Protein AF-A0A8I1TIE9-F1 (afdb_monomer_lite)

Secondary structure (DSSP, 8-state):
-PPP-HHHHHHHHHHHHHHHHHTS-GGG--HHHHHHTTHHHHHHHHT--S--SSHHHHHHHHHHHHHTT-SSSHHHHHHHHHHHHHHHHHHHHHHHHHHHHHHHHHHHHHTTSGGG--------S--TT----------TTS-PPPPHHHHHHHHHHHHHHHHHHGGGG-EEEEEPPHHHHSS-EEEEE----------

Sequence (199 aa):
MTATDPFLAAIAAYREAKKAFEAAPDEASTKAVETATYGPLQDALRSWAGGAHSRKGAIEALKLMTEEDVFEDTMGEAMQRVALEYLETLDAQDARIASRALMRELSEVLSSYDDGGCSVHILPMEGERYQRFVRFLPRPDEGDAETPIDRVERLSAELSDALSQWAGGSYQAMVQPSNLAGHSVFFVKAGAWAGRAIQ

Foldseek 3Di:
DPDDFVLVVLLVQLVVQVVVLVPDPPVCNDPVSCVVTNVVSLVCLLPPDDAGPDPVSLVSLVVVCVVVVPCPDSNNVSSVVNNVVVVVVVVVVVVVVVVVVVVVVVQVVCVVPDPNPDDDDDDDPDDPPDDDDPDDQDDPPPPDDQDPVSVVVVVVVVVQVVCCVPPNVQWDWDADDCVVPRRDIDIDGRDDDPDDDDD

Structure (mmCIF, N/CA/C/O backbone):
data_AF-A0A8I1TIE9-F1
#
_entry.id   AF-A0A8I1TIE9-F1
#
loop_
_atom_site.group_PDB
_atom_site.id
_atom_site.type_symbol
_atom_site.label_atom_id
_atom_site.label_alt_id
_atom_site.label_comp_id
_atom_site.label_asym_id
_atom_site.label_entity_id
_atom_site.label_seq_id
_atom_site.pdbx_PDB_ins_code
_atom_site.Cartn_x
_atom_site.Cartn_y
_atom_site.Cartn_z
_atom_site.occupancy
_atom_site.B_iso_or_equiv
_atom_site.auth_seq_id
_atom_site.auth_comp_id
_atom_site.auth_asym_id
_atom_site.auth_atom_id
_atom_site.pdbx_PDB_model_num
ATOM 1 N N . MET A 1 1 ? 18.740 9.086 6.078 1.00 30.89 1 MET A N 1
ATOM 2 C CA . MET A 1 1 ? 19.595 8.776 4.913 1.00 30.89 1 MET A CA 1
ATOM 3 C C . MET A 1 1 ? 18.811 7.812 4.044 1.00 30.89 1 MET A C 1
ATOM 5 O O . MET A 1 1 ? 18.616 6.678 4.454 1.00 30.89 1 MET A O 1
ATOM 9 N N . THR A 1 2 ? 18.224 8.294 2.950 1.00 40.28 2 THR A N 1
ATOM 10 C CA . THR A 1 2 ? 17.448 7.464 2.016 1.00 40.28 2 THR A CA 1
ATOM 11 C C . THR A 1 2 ? 18.390 6.463 1.362 1.00 40.28 2 THR A C 1
ATOM 13 O O . THR A 1 2 ? 19.371 6.882 0.751 1.00 40.28 2 THR A O 1
ATOM 16 N N . ALA A 1 3 ? 18.129 5.167 1.535 1.00 47.38 3 ALA A N 1
ATOM 17 C CA . ALA A 1 3 ? 18.859 4.120 0.835 1.00 47.38 3 ALA A CA 1
ATOM 18 C C . ALA A 1 3 ? 18.803 4.406 -0.673 1.00 47.38 3 ALA A C 1
ATOM 20 O O . ALA A 1 3 ? 17.721 4.611 -1.224 1.00 47.38 3 ALA A O 1
ATOM 21 N N . THR A 1 4 ? 19.969 4.509 -1.310 1.00 65.94 4 THR A N 1
ATOM 22 C CA . THR A 1 4 ? 20.087 4.697 -2.757 1.00 65.94 4 THR A CA 1
ATOM 23 C C . THR A 1 4 ? 19.397 3.530 -3.450 1.00 65.94 4 THR A C 1
ATOM 25 O O . THR A 1 4 ? 19.766 2.383 -3.214 1.00 65.94 4 THR A O 1
ATOM 28 N N . ASP A 1 5 ? 18.383 3.824 -4.264 1.00 74.88 5 ASP A N 1
ATOM 29 C CA . ASP A 1 5 ? 17.636 2.824 -5.023 1.00 74.88 5 ASP A CA 1
ATOM 30 C C . ASP A 1 5 ? 18.594 2.136 -6.019 1.00 74.88 5 ASP A C 1
ATOM 32 O O . ASP A 1 5 ? 19.075 2.793 -6.952 1.00 74.88 5 ASP A O 1
ATOM 36 N N . PRO A 1 6 ? 18.932 0.848 -5.812 1.00 83.56 6 PRO A N 1
ATOM 37 C CA . PRO A 1 6 ? 19.928 0.153 -6.625 1.00 83.56 6 PRO A CA 1
ATOM 38 C C . PRO A 1 6 ? 19.486 0.031 -8.086 1.00 83.56 6 PRO A C 1
ATOM 40 O O . PRO A 1 6 ? 20.328 0.005 -8.981 1.00 83.56 6 PRO A O 1
ATOM 43 N N . PHE A 1 7 ? 18.176 0.037 -8.336 1.00 85.75 7 PHE A N 1
ATOM 44 C CA . PHE A 1 7 ? 17.620 0.006 -9.679 1.00 85.75 7 PHE A CA 1
ATOM 45 C C . PHE A 1 7 ? 17.838 1.335 -10.419 1.00 85.75 7 PHE A C 1
ATOM 47 O O . PHE A 1 7 ? 18.263 1.351 -11.573 1.00 85.75 7 PHE A O 1
ATOM 54 N N . LEU A 1 8 ? 17.655 2.473 -9.737 1.00 87.44 8 LEU A N 1
ATOM 55 C CA . LEU A 1 8 ? 17.951 3.787 -10.324 1.00 87.44 8 LEU A CA 1
ATOM 56 C C . LEU A 1 8 ? 19.432 3.957 -10.663 1.00 87.44 8 LEU A C 1
ATOM 58 O O . LEU A 1 8 ? 19.759 4.586 -11.670 1.00 87.44 8 LEU A O 1
ATOM 62 N N . ALA A 1 9 ? 20.323 3.407 -9.836 1.00 88.00 9 ALA A N 1
ATOM 63 C CA . ALA A 1 9 ? 21.752 3.407 -10.127 1.00 88.00 9 ALA A CA 1
ATOM 64 C C . ALA A 1 9 ? 22.071 2.583 -11.388 1.00 88.00 9 ALA A C 1
ATOM 66 O O . ALA A 1 9 ? 22.865 3.029 -12.215 1.00 88.00 9 ALA A O 1
ATOM 67 N N . ALA A 1 10 ? 21.412 1.433 -11.570 1.00 90.06 10 ALA A N 1
ATOM 68 C CA . ALA A 1 10 ? 21.583 0.580 -12.745 1.00 90.06 10 ALA A CA 1
ATOM 69 C C . ALA A 1 10 ? 21.113 1.261 -14.044 1.00 90.06 10 ALA A C 1
ATOM 71 O O . ALA A 1 10 ? 21.858 1.277 -15.022 1.00 90.06 10 ALA A O 1
ATOM 72 N N . ILE A 1 11 ? 19.934 1.900 -14.040 1.00 91.06 11 ILE A N 1
ATOM 73 C CA . ILE A 1 11 ? 19.440 2.664 -15.202 1.00 91.06 11 ILE A CA 1
ATOM 74 C C . ILE A 1 11 ? 20.392 3.813 -15.550 1.00 91.06 11 ILE A C 1
ATOM 76 O O . ILE A 1 11 ? 20.696 4.041 -16.721 1.00 91.06 11 ILE A O 1
ATOM 80 N N . ALA A 1 12 ? 20.862 4.555 -14.544 1.00 91.00 12 ALA A N 1
ATOM 81 C CA . ALA A 1 12 ? 21.766 5.679 -14.770 1.00 91.00 12 ALA A CA 1
ATOM 82 C C . ALA A 1 12 ? 23.088 5.222 -15.406 1.00 91.00 12 ALA A C 1
ATOM 84 O O . ALA A 1 12 ? 23.514 5.806 -16.401 1.00 91.00 12 ALA A O 1
ATOM 85 N N . ALA A 1 13 ? 23.685 4.149 -14.876 1.00 90.31 13 ALA A N 1
ATOM 86 C CA . ALA A 1 13 ? 24.912 3.569 -15.413 1.00 90.31 13 ALA A CA 1
ATOM 87 C C . ALA A 1 13 ? 24.723 3.056 -16.849 1.00 90.31 13 ALA A C 1
ATOM 89 O O . ALA A 1 13 ? 25.569 3.305 -17.707 1.00 90.31 13 ALA A O 1
ATOM 90 N N . TYR A 1 14 ? 23.601 2.384 -17.128 1.00 92.88 14 TYR A N 1
ATOM 91 C CA . TYR A 1 14 ? 23.270 1.906 -18.471 1.00 92.88 14 TYR A CA 1
ATOM 92 C C . TYR A 1 14 ? 23.187 3.055 -19.482 1.00 92.88 14 TYR A C 1
ATOM 94 O O . TYR A 1 14 ? 23.861 3.019 -20.509 1.00 92.88 14 TYR A O 1
ATOM 102 N N . ARG A 1 15 ? 22.420 4.107 -19.172 1.00 92.88 15 ARG A N 1
ATOM 103 C CA . ARG A 1 15 ? 22.265 5.271 -20.059 1.00 92.88 15 ARG A CA 1
ATOM 104 C C . ARG A 1 15 ? 23.581 5.997 -20.305 1.00 92.88 15 ARG A C 1
ATOM 106 O O . ARG A 1 15 ? 23.836 6.440 -21.422 1.00 92.88 15 ARG A O 1
ATOM 113 N N . GLU A 1 16 ? 24.419 6.129 -19.278 1.00 91.56 16 GLU A N 1
ATOM 114 C CA . GLU A 1 16 ? 25.744 6.736 -19.417 1.00 91.56 16 GLU A CA 1
ATOM 115 C C . GLU A 1 16 ? 26.634 5.915 -20.360 1.00 91.56 16 GLU A C 1
ATOM 117 O O . GLU A 1 16 ? 27.219 6.470 -21.293 1.00 91.56 16 GLU A O 1
ATOM 122 N N . ALA A 1 17 ? 26.675 4.592 -20.174 1.00 87.81 17 ALA A N 1
ATOM 123 C CA . ALA A 1 17 ? 27.437 3.688 -21.028 1.00 87.81 17 ALA A CA 1
ATOM 124 C C . ALA A 1 17 ? 26.913 3.670 -22.472 1.00 87.81 17 ALA A C 1
ATOM 126 O O . ALA A 1 17 ? 27.706 3.685 -23.414 1.00 87.81 17 ALA A O 1
ATOM 127 N N . LYS A 1 18 ? 25.588 3.693 -22.660 1.00 88.12 18 LYS A N 1
ATOM 128 C CA . LYS A 1 18 ? 24.964 3.734 -23.987 1.00 88.12 18 LYS A CA 1
ATOM 129 C C . LYS A 1 18 ? 25.274 5.042 -24.713 1.00 88.12 18 LYS A C 1
ATOM 131 O O . LYS A 1 18 ? 25.712 5.015 -25.857 1.00 88.12 18 LYS A O 1
ATOM 136 N N . LYS A 1 19 ? 25.177 6.180 -24.024 1.00 88.12 19 LYS A N 1
ATOM 137 C CA . LYS A 1 19 ? 25.569 7.483 -24.578 1.00 88.12 19 LYS A CA 1
ATOM 138 C C . LYS A 1 19 ? 27.046 7.520 -24.983 1.00 88.12 19 LYS A C 1
ATOM 140 O O . LYS A 1 19 ? 27.392 8.119 -25.998 1.00 88.12 19 LYS A O 1
ATOM 145 N N . ALA A 1 20 ? 27.926 6.905 -24.190 1.00 84.56 20 ALA A N 1
ATOM 146 C CA . ALA A 1 20 ? 29.347 6.808 -24.521 1.00 84.56 20 ALA A CA 1
ATOM 147 C C . ALA A 1 20 ? 29.592 5.941 -25.768 1.00 84.56 20 ALA A C 1
ATOM 149 O O . ALA A 1 20 ? 30.455 6.275 -26.577 1.00 84.56 20 ALA A O 1
ATOM 150 N N . PHE A 1 21 ? 28.815 4.869 -25.940 1.00 84.88 21 PHE A N 1
ATOM 151 C CA . PHE A 1 21 ? 28.845 4.035 -27.140 1.00 84.88 21 PHE A CA 1
ATOM 152 C C . PHE A 1 21 ? 28.346 4.788 -28.382 1.00 84.88 21 PHE A C 1
ATOM 154 O O . PHE A 1 21 ? 29.026 4.785 -29.401 1.00 84.88 21 PHE A O 1
ATOM 161 N N . GLU A 1 22 ? 27.213 5.488 -28.290 1.00 83.69 22 GLU A N 1
ATOM 162 C CA . GLU A 1 22 ? 26.637 6.276 -29.394 1.00 83.69 22 GLU A CA 1
ATOM 163 C C . GLU A 1 22 ? 27.529 7.447 -29.837 1.00 83.69 22 GLU A C 1
ATOM 165 O O . GLU A 1 22 ? 27.456 7.892 -30.978 1.00 83.69 22 GLU A O 1
ATOM 170 N N . ALA A 1 23 ? 28.376 7.960 -28.941 1.00 83.44 23 ALA A N 1
ATOM 171 C CA . ALA A 1 23 ? 29.335 9.018 -29.247 1.00 83.44 23 ALA A CA 1
ATOM 172 C C . ALA A 1 23 ? 30.652 8.503 -29.863 1.00 83.44 23 ALA A C 1
ATOM 174 O O . ALA A 1 23 ? 31.503 9.315 -30.240 1.00 83.44 23 ALA A O 1
ATOM 175 N N . ALA A 1 24 ? 30.861 7.183 -29.927 1.00 79.06 24 ALA A N 1
ATOM 176 C CA . ALA A 1 24 ? 32.060 6.598 -30.515 1.00 79.06 24 ALA A CA 1
ATOM 177 C C . ALA A 1 24 ? 32.025 6.688 -32.059 1.00 79.06 24 ALA A C 1
ATOM 179 O O . ALA A 1 24 ? 30.949 6.683 -32.649 1.00 79.06 24 ALA A O 1
ATOM 180 N N . PRO A 1 25 ? 33.185 6.756 -32.743 1.00 79.44 25 PRO A N 1
ATOM 181 C CA . PRO A 1 25 ? 33.232 6.746 -34.207 1.00 79.44 25 PRO A CA 1
ATOM 182 C C . PRO A 1 25 ? 32.594 5.472 -34.787 1.00 79.44 25 PRO A C 1
ATOM 184 O O . PRO A 1 25 ? 32.816 4.392 -34.241 1.00 79.44 25 PRO A O 1
ATOM 187 N N . ASP A 1 26 ? 31.885 5.568 -35.918 1.00 69.94 26 ASP A N 1
ATOM 188 C CA . ASP A 1 26 ? 31.149 4.442 -36.533 1.00 69.94 26 ASP A CA 1
ATOM 189 C C . ASP A 1 26 ? 32.009 3.180 -36.733 1.00 69.94 26 ASP A C 1
ATOM 191 O O . ASP A 1 26 ? 31.556 2.063 -36.488 1.00 69.94 26 ASP A O 1
ATOM 195 N N . GLU A 1 27 ? 33.284 3.340 -37.094 1.00 64.62 27 GLU A N 1
ATOM 196 C CA . GLU A 1 27 ? 34.243 2.241 -37.293 1.00 64.62 27 GLU A CA 1
ATOM 197 C C . GLU A 1 27 ? 34.602 1.492 -35.991 1.00 64.62 27 GLU A C 1
ATOM 199 O O . GLU A 1 27 ? 35.093 0.363 -36.034 1.00 64.62 27 GLU A O 1
ATOM 204 N N . ALA A 1 28 ? 34.339 2.098 -34.829 1.00 60.09 28 ALA A N 1
ATOM 205 C CA . ALA A 1 28 ? 34.497 1.490 -33.510 1.00 60.09 28 ALA A CA 1
ATOM 206 C C . ALA A 1 28 ? 33.214 0.792 -33.015 1.00 60.09 28 ALA A C 1
ATOM 208 O O . ALA A 1 28 ? 33.284 0.003 -32.071 1.00 60.09 28 ALA A O 1
ATOM 209 N N . SER A 1 29 ? 32.055 1.024 -33.644 1.00 62.84 29 SER A N 1
ATOM 210 C CA . SER A 1 29 ? 30.766 0.437 -33.246 1.00 62.84 29 SER A CA 1
ATOM 211 C C . SER A 1 29 ? 30.659 -1.038 -33.672 1.00 62.84 29 SER A C 1
ATOM 213 O O . SER A 1 29 ? 30.040 -1.431 -34.655 1.00 62.84 29 SER A O 1
ATOM 215 N N . THR A 1 30 ? 31.332 -1.904 -32.919 1.00 73.94 30 THR A N 1
ATOM 216 C CA . THR A 1 30 ? 31.300 -3.358 -33.121 1.00 73.94 30 THR A CA 1
ATOM 217 C C . THR A 1 30 ? 30.640 -4.051 -31.935 1.00 73.94 30 THR A C 1
ATOM 219 O O . THR A 1 30 ? 30.662 -3.546 -30.813 1.00 73.94 30 THR A O 1
ATOM 222 N N . LYS A 1 31 ? 30.142 -5.276 -32.146 1.00 75.06 31 LYS A N 1
ATOM 223 C CA . LYS A 1 31 ? 29.614 -6.142 -31.074 1.00 75.06 31 LYS A CA 1
ATOM 224 C C . LYS A 1 31 ? 30.607 -6.344 -29.914 1.00 75.06 31 LYS A C 1
ATOM 226 O O . LYS A 1 31 ? 30.207 -6.550 -28.770 1.00 75.06 31 LYS A O 1
ATOM 231 N N . ALA A 1 32 ? 31.911 -6.264 -30.190 1.00 75.44 32 ALA A N 1
ATOM 232 C CA . ALA A 1 32 ? 32.954 -6.325 -29.167 1.00 75.44 32 ALA A CA 1
ATOM 233 C C . ALA A 1 32 ? 32.967 -5.075 -28.269 1.00 75.44 32 ALA A C 1
ATOM 235 O O . ALA A 1 32 ? 33.167 -5.193 -27.062 1.00 75.44 32 ALA A O 1
ATOM 236 N N . VAL A 1 33 ? 32.712 -3.894 -28.837 1.00 76.94 33 VAL A N 1
ATOM 237 C CA . VAL A 1 33 ? 32.628 -2.636 -28.085 1.00 76.94 33 VAL A CA 1
ATOM 238 C C . VAL A 1 33 ? 31.322 -2.558 -27.301 1.00 76.94 33 VAL A C 1
ATOM 240 O O . VAL A 1 33 ? 31.348 -2.151 -26.147 1.00 76.94 33 VAL A O 1
ATOM 243 N N . GLU A 1 34 ? 30.209 -3.048 -27.845 1.00 79.69 34 GLU A N 1
ATOM 244 C CA . GLU A 1 34 ? 28.952 -3.226 -27.098 1.00 79.69 34 GLU A CA 1
ATOM 245 C C . GLU A 1 34 ? 29.153 -4.118 -25.860 1.00 79.69 34 GLU A C 1
ATOM 247 O O . GLU A 1 34 ? 28.842 -3.715 -24.739 1.00 79.69 34 GLU A O 1
ATOM 252 N N . THR A 1 35 ? 29.777 -5.287 -26.044 1.00 81.62 35 THR A N 1
ATOM 253 C CA . THR A 1 35 ? 30.071 -6.242 -24.957 1.00 81.62 35 THR A CA 1
ATOM 254 C C . THR A 1 35 ? 31.000 -5.644 -23.891 1.00 81.62 35 THR A C 1
ATOM 256 O O . THR A 1 35 ? 30.913 -6.000 -22.719 1.00 81.62 35 THR A O 1
ATOM 259 N N . ALA A 1 36 ? 31.892 -4.730 -24.282 1.00 77.38 36 ALA A N 1
ATOM 260 C CA . ALA A 1 36 ? 32.814 -4.053 -23.372 1.00 77.38 36 ALA A CA 1
ATOM 261 C C . ALA A 1 36 ? 32.232 -2.783 -22.720 1.00 77.38 36 ALA A C 1
ATOM 263 O O . ALA A 1 36 ? 32.848 -2.253 -21.796 1.00 77.38 36 ALA A O 1
ATOM 264 N N . THR A 1 37 ? 31.088 -2.279 -23.197 1.00 85.25 37 THR A N 1
ATOM 265 C CA . THR A 1 37 ? 30.485 -1.015 -22.744 1.00 85.25 37 THR A CA 1
ATOM 266 C C . THR A 1 37 ? 29.148 -1.257 -22.046 1.00 85.25 37 THR A C 1
ATOM 268 O O . THR A 1 37 ? 29.126 -1.616 -20.871 1.00 85.25 37 THR A O 1
ATOM 271 N N . TYR A 1 38 ? 28.029 -1.047 -22.740 1.00 87.12 38 TYR A N 1
ATOM 272 C CA . TYR A 1 38 ? 26.696 -1.088 -22.147 1.00 87.12 38 TYR A CA 1
ATOM 273 C C . TYR A 1 38 ? 26.087 -2.496 -22.105 1.00 87.12 38 TYR A C 1
ATOM 275 O O . TYR A 1 38 ? 25.152 -2.706 -21.337 1.00 87.12 38 TYR A O 1
ATOM 283 N N . GLY A 1 39 ? 26.608 -3.466 -22.867 1.00 87.56 39 GLY A N 1
ATOM 284 C CA . GLY A 1 39 ? 26.056 -4.825 -22.969 1.00 87.56 39 GLY A CA 1
ATOM 285 C C . GLY A 1 39 ? 25.849 -5.525 -21.615 1.00 87.56 39 GLY A C 1
ATOM 286 O O . GLY A 1 39 ? 24.727 -5.929 -21.316 1.00 87.56 39 GLY A O 1
ATOM 287 N N . PRO A 1 40 ? 26.856 -5.580 -20.720 1.00 90.94 40 PRO A N 1
ATOM 288 C CA . PRO A 1 40 ? 26.688 -6.181 -19.393 1.00 90.94 40 PRO A CA 1
ATOM 289 C C . PRO A 1 40 ? 25.644 -5.468 -18.518 1.00 90.94 40 PRO A C 1
ATOM 291 O O . PRO A 1 40 ? 24.984 -6.097 -17.692 1.00 90.94 40 PRO A O 1
ATOM 294 N N . LEU A 1 41 ? 25.482 -4.152 -18.692 1.00 90.69 41 LEU A N 1
ATOM 295 C CA . LEU A 1 41 ? 24.471 -3.362 -17.983 1.00 90.69 41 LEU A CA 1
ATOM 296 C C . LEU A 1 41 ? 23.072 -3.626 -18.554 1.00 90.69 41 LEU A C 1
ATOM 298 O O . LEU A 1 41 ? 22.106 -3.694 -17.798 1.00 90.69 41 LEU A O 1
ATOM 302 N N . GLN A 1 42 ? 22.972 -3.838 -19.867 1.00 89.00 42 GLN A N 1
ATOM 303 C CA . GLN A 1 42 ? 21.740 -4.259 -20.524 1.00 89.00 42 GLN A CA 1
ATOM 304 C C . GLN A 1 42 ? 21.292 -5.637 -20.026 1.00 89.00 42 GLN A C 1
ATOM 306 O O . GLN A 1 42 ? 20.129 -5.813 -19.674 1.00 89.00 42 GLN A O 1
ATOM 311 N N . ASP A 1 43 ? 22.214 -6.597 -19.929 1.00 89.81 43 ASP A N 1
ATOM 312 C CA . ASP A 1 43 ? 21.935 -7.938 -19.404 1.00 89.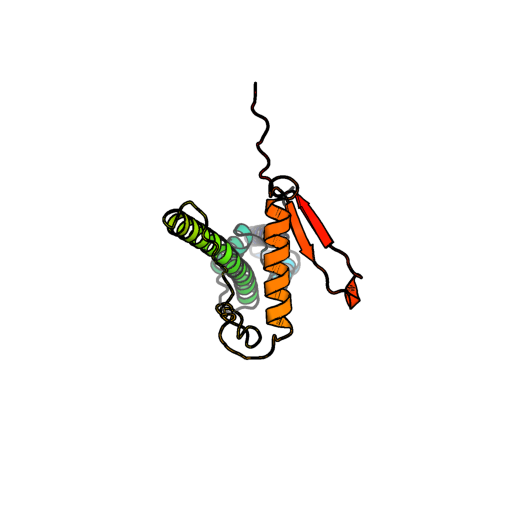81 43 ASP A CA 1
ATOM 313 C C . ASP A 1 43 ? 21.508 -7.900 -17.932 1.00 89.81 43 ASP A C 1
ATOM 315 O O . ASP A 1 43 ? 20.585 -8.612 -17.525 1.00 89.81 43 ASP A O 1
ATOM 319 N N . ALA A 1 44 ? 22.125 -7.028 -17.130 1.00 89.81 44 ALA A N 1
ATOM 320 C CA . ALA A 1 44 ? 21.722 -6.802 -15.745 1.00 89.81 44 ALA A CA 1
ATOM 321 C C . ALA A 1 44 ? 20.289 -6.247 -15.639 1.00 89.81 44 ALA A C 1
ATOM 323 O O . ALA A 1 44 ? 19.540 -6.659 -14.756 1.00 89.81 44 ALA A O 1
ATOM 324 N N . LEU A 1 45 ? 19.886 -5.350 -16.547 1.00 89.62 45 LEU A N 1
ATOM 325 C CA . LEU A 1 45 ? 18.518 -4.825 -16.601 1.00 89.62 45 LEU A CA 1
ATOM 326 C C . LEU A 1 45 ? 17.510 -5.864 -17.118 1.00 89.62 45 LEU A C 1
ATOM 328 O O . LEU A 1 45 ? 16.427 -5.981 -16.549 1.00 89.62 45 LEU A O 1
ATOM 332 N N . ARG A 1 46 ? 17.869 -6.669 -18.127 1.00 89.69 46 ARG A N 1
ATOM 333 C CA . ARG A 1 46 ? 17.039 -7.786 -18.633 1.00 89.69 46 ARG A CA 1
ATOM 334 C C . ARG A 1 46 ? 16.773 -8.840 -17.560 1.00 89.69 46 ARG A C 1
ATOM 336 O O . ARG A 1 46 ? 15.680 -9.385 -17.465 1.00 89.69 46 ARG A O 1
ATOM 343 N N . SER A 1 47 ? 17.787 -9.141 -16.754 1.00 88.69 47 SER A N 1
ATOM 344 C CA . SER A 1 47 ? 17.724 -10.163 -15.702 1.00 88.69 47 SER A CA 1
ATOM 345 C C . SER A 1 47 ? 17.263 -9.621 -14.344 1.00 88.69 47 SER A C 1
ATOM 347 O O . SER A 1 47 ? 17.299 -10.343 -13.344 1.00 88.69 47 SER A O 1
ATOM 349 N N . TRP A 1 48 ? 16.819 -8.362 -14.286 1.00 89.44 48 TRP A N 1
ATOM 350 C CA . TRP A 1 48 ? 16.546 -7.681 -13.028 1.00 89.44 48 TRP A CA 1
ATOM 351 C C . TRP A 1 48 ? 15.382 -8.320 -12.260 1.00 89.44 48 TRP A C 1
ATOM 353 O O . TRP A 1 48 ? 14.235 -8.316 -12.711 1.00 89.44 48 TRP A O 1
ATOM 363 N N . ALA A 1 49 ? 15.681 -8.870 -11.082 1.00 79.25 49 ALA A N 1
ATOM 364 C CA . ALA A 1 49 ? 14.754 -9.700 -10.310 1.00 79.25 49 ALA A CA 1
ATOM 365 C C . ALA A 1 49 ? 14.020 -8.971 -9.167 1.00 79.25 49 ALA A C 1
ATOM 367 O O . ALA A 1 49 ? 13.170 -9.582 -8.529 1.00 79.25 49 ALA A O 1
ATOM 368 N N . GLY A 1 50 ? 14.353 -7.710 -8.868 1.00 72.44 50 GLY A N 1
ATOM 369 C CA . GLY A 1 50 ? 13.734 -6.952 -7.768 1.00 72.44 50 GLY A CA 1
ATOM 370 C C . GLY A 1 50 ? 12.851 -5.799 -8.247 1.00 72.44 50 GLY A C 1
ATOM 371 O O . GLY A 1 50 ? 13.152 -5.182 -9.258 1.00 72.44 50 GLY A O 1
ATOM 372 N N . GLY A 1 51 ? 11.801 -5.453 -7.508 1.00 70.62 51 GLY A N 1
ATOM 373 C CA . GLY A 1 51 ? 10.943 -4.309 -7.828 1.00 70.62 51 GLY A CA 1
ATOM 374 C C . GLY A 1 51 ? 11.597 -2.941 -7.641 1.00 70.62 51 GLY A C 1
ATOM 375 O O . GLY A 1 51 ? 12.652 -2.794 -7.014 1.00 70.62 51 GLY A O 1
ATOM 376 N N . ALA A 1 52 ? 10.937 -1.904 -8.158 1.00 71.69 52 ALA A N 1
ATOM 377 C CA . ALA A 1 52 ? 11.311 -0.528 -7.868 1.00 71.69 52 ALA A CA 1
ATOM 378 C C . ALA A 1 52 ? 10.827 -0.188 -6.461 1.00 71.69 52 ALA A C 1
ATOM 380 O O . ALA A 1 52 ? 9.643 -0.269 -6.150 1.00 71.69 52 ALA A O 1
ATOM 381 N N . HIS A 1 53 ? 11.738 0.274 -5.611 1.00 75.62 53 HIS A N 1
ATOM 382 C CA . HIS A 1 53 ? 11.396 0.677 -4.245 1.00 75.62 53 HIS A CA 1
ATOM 383 C C . HIS A 1 53 ? 10.965 2.148 -4.154 1.00 75.62 53 HIS A C 1
ATOM 385 O O . HIS A 1 53 ? 10.824 2.700 -3.061 1.00 75.62 53 HIS A O 1
ATOM 391 N N . SER A 1 54 ? 10.807 2.825 -5.296 1.00 81.88 54 SER A N 1
ATOM 392 C CA . SER A 1 54 ? 10.508 4.250 -5.344 1.00 81.88 54 SER A CA 1
ATOM 393 C C . SER A 1 54 ? 9.702 4.650 -6.580 1.00 81.88 54 SER A C 1
ATOM 395 O O . SER A 1 54 ? 9.879 4.104 -7.670 1.00 81.88 54 SER A O 1
ATOM 397 N N . ARG A 1 55 ? 8.897 5.716 -6.434 1.00 82.69 55 ARG A N 1
ATOM 398 C CA . ARG A 1 55 ? 8.167 6.354 -7.547 1.00 82.69 55 ARG A CA 1
ATOM 399 C C . ARG A 1 55 ? 9.093 6.741 -8.683 1.00 82.69 55 ARG A C 1
ATOM 401 O O . ARG A 1 55 ? 8.741 6.629 -9.851 1.00 82.69 55 ARG A O 1
ATOM 408 N N . LYS A 1 56 ? 10.273 7.244 -8.322 1.00 85.38 56 LYS A N 1
ATOM 409 C CA . LYS A 1 56 ? 11.284 7.652 -9.287 1.00 85.38 56 LYS A CA 1
ATOM 410 C C . LYS A 1 56 ? 11.809 6.434 -10.052 1.00 85.38 56 LYS A C 1
ATOM 412 O O . LYS A 1 56 ? 11.878 6.516 -11.267 1.00 85.38 56 LYS A O 1
ATOM 417 N N . GLY A 1 57 ? 12.093 5.319 -9.375 1.00 85.81 57 GLY A N 1
ATOM 418 C CA . GLY A 1 57 ? 12.474 4.049 -10.003 1.00 85.81 57 GLY A CA 1
ATOM 419 C C . GLY A 1 57 ? 11.448 3.567 -11.025 1.00 85.81 57 GLY A C 1
ATOM 420 O O . GLY A 1 57 ? 11.795 3.363 -12.183 1.00 85.81 57 GLY A O 1
ATOM 421 N N . ALA A 1 58 ? 10.174 3.494 -10.633 1.00 88.75 58 ALA A N 1
ATOM 422 C CA . ALA A 1 58 ? 9.096 3.054 -11.520 1.00 88.75 58 ALA A CA 1
ATOM 423 C C . ALA A 1 58 ? 8.930 3.954 -12.760 1.00 88.75 58 ALA A C 1
ATOM 425 O O . ALA A 1 58 ? 8.777 3.463 -13.874 1.00 88.75 58 ALA A O 1
ATOM 426 N N . ILE A 1 59 ? 9.012 5.279 -12.592 1.00 88.69 59 ILE A N 1
ATOM 427 C CA . ILE A 1 59 ? 8.935 6.223 -13.718 1.00 88.69 59 ILE A CA 1
ATOM 428 C C . ILE A 1 59 ? 10.123 6.055 -14.667 1.00 88.69 59 ILE A C 1
ATOM 430 O O . ILE A 1 59 ? 9.944 6.095 -15.881 1.00 88.69 59 ILE A O 1
ATOM 434 N N . GLU A 1 60 ? 11.335 5.899 -14.134 1.00 92.31 60 GLU A N 1
ATOM 435 C CA . GLU A 1 60 ? 12.524 5.738 -14.970 1.00 92.31 60 GLU A CA 1
ATOM 436 C C . GLU A 1 60 ? 12.531 4.394 -15.715 1.00 92.31 60 GLU A C 1
ATOM 438 O O . GLU A 1 60 ? 12.996 4.372 -16.850 1.00 92.31 60 GLU A O 1
ATOM 443 N N . ALA A 1 61 ? 11.934 3.329 -15.161 1.00 90.69 61 ALA A N 1
ATOM 444 C CA . ALA A 1 61 ? 11.698 2.072 -15.884 1.00 90.69 61 ALA A CA 1
ATOM 445 C C . ALA A 1 61 ? 10.806 2.282 -17.120 1.00 90.69 61 ALA A C 1
ATOM 447 O O . ALA A 1 61 ? 11.172 1.900 -18.227 1.00 90.69 61 ALA A O 1
ATOM 448 N N . LEU A 1 62 ? 9.660 2.952 -16.947 1.00 90.88 62 LEU A N 1
ATOM 449 C CA . LEU A 1 62 ? 8.713 3.218 -18.040 1.00 90.88 62 LEU A CA 1
ATO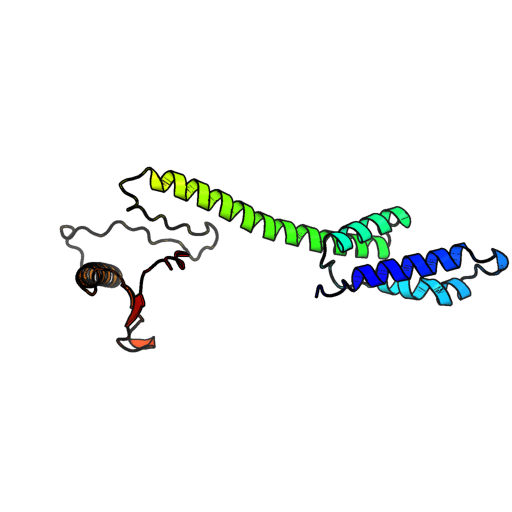M 450 C C . LEU A 1 62 ? 9.304 4.141 -19.115 1.00 90.88 62 LEU A C 1
ATOM 452 O O . LEU A 1 62 ? 9.076 3.948 -20.310 1.00 90.88 62 LEU A O 1
ATOM 456 N N . LYS A 1 63 ? 10.085 5.147 -18.702 1.00 92.31 63 LYS A N 1
ATOM 457 C CA . LYS A 1 63 ? 10.816 6.002 -19.644 1.00 92.31 63 LYS A CA 1
ATOM 458 C C . LYS A 1 63 ? 11.845 5.208 -20.432 1.00 92.31 63 LYS A C 1
ATOM 460 O O . LYS A 1 63 ? 11.906 5.378 -21.641 1.00 92.31 63 LYS A O 1
ATOM 465 N N . LEU A 1 64 ? 12.601 4.332 -19.768 1.00 89.69 64 LEU A N 1
ATOM 466 C CA . LEU A 1 64 ? 13.589 3.493 -20.436 1.00 89.69 64 LEU A CA 1
ATOM 467 C C . LEU A 1 64 ? 12.935 2.592 -21.492 1.00 89.69 64 LEU A C 1
ATOM 469 O O . LEU A 1 64 ? 13.461 2.487 -22.592 1.00 89.69 64 LEU A O 1
ATOM 473 N N . MET A 1 65 ? 11.753 2.028 -21.214 1.00 89.44 65 MET A N 1
ATOM 474 C CA . MET A 1 65 ? 10.996 1.265 -22.220 1.00 89.44 65 MET A CA 1
ATOM 475 C C . MET A 1 65 ? 10.689 2.090 -23.476 1.00 89.44 65 MET A C 1
ATOM 477 O O . MET A 1 65 ? 10.796 1.592 -24.590 1.00 89.44 65 MET A O 1
ATOM 481 N N . THR A 1 66 ? 10.335 3.365 -23.288 1.00 87.50 66 THR A N 1
ATOM 482 C CA . THR A 1 66 ? 10.035 4.288 -24.393 1.00 87.50 66 THR A CA 1
ATOM 483 C C . THR A 1 66 ? 11.301 4.710 -25.144 1.00 87.50 66 THR A C 1
ATOM 485 O O . THR A 1 66 ? 11.281 4.824 -26.363 1.00 87.50 66 THR A O 1
ATOM 488 N N . GLU A 1 67 ? 12.397 4.962 -24.424 1.00 88.38 67 GLU A N 1
ATOM 489 C CA . GLU A 1 67 ? 13.693 5.368 -24.988 1.00 88.38 67 GLU A CA 1
ATOM 490 C C . GLU A 1 67 ? 14.325 4.265 -25.843 1.00 88.38 67 GLU A C 1
ATOM 492 O O . GLU A 1 67 ? 14.942 4.554 -26.865 1.00 88.38 67 GLU A O 1
ATOM 497 N N . GLU A 1 68 ? 14.165 3.012 -25.422 1.00 84.19 68 GLU A N 1
ATOM 498 C CA . GLU A 1 68 ? 14.747 1.839 -26.076 1.00 84.19 68 GLU A CA 1
ATOM 499 C C . GLU A 1 68 ? 13.806 1.186 -27.104 1.00 84.19 68 GLU A C 1
ATOM 501 O O . GLU A 1 68 ? 14.216 0.246 -27.777 1.00 84.19 68 GLU A O 1
ATOM 506 N N . ASP A 1 69 ? 12.566 1.674 -27.235 1.00 82.88 69 ASP A N 1
ATOM 507 C CA . ASP A 1 69 ? 11.501 1.074 -28.059 1.00 82.88 69 ASP A CA 1
ATOM 508 C C . ASP A 1 69 ? 11.287 -0.427 -27.753 1.00 82.88 69 ASP A C 1
ATOM 510 O O . ASP A 1 69 ? 11.097 -1.267 -28.634 1.00 82.88 69 ASP A O 1
ATOM 514 N N . VAL A 1 70 ? 11.354 -0.780 -26.464 1.00 74.75 70 VAL A N 1
ATOM 515 C CA . VAL A 1 70 ? 11.272 -2.163 -25.974 1.00 74.75 70 VAL A CA 1
ATOM 516 C C . VAL A 1 70 ? 9.913 -2.445 -25.343 1.00 74.75 70 VAL A C 1
ATOM 518 O O . VAL A 1 70 ? 9.642 -2.094 -24.194 1.00 74.75 70 VAL A O 1
ATOM 521 N N . PHE A 1 71 ? 9.045 -3.102 -26.113 1.00 59.97 71 PHE A N 1
ATOM 522 C CA . PHE A 1 71 ? 7.690 -3.467 -25.681 1.00 59.97 71 PHE A CA 1
ATOM 523 C C . PHE A 1 71 ? 7.488 -4.980 -25.507 1.00 59.97 71 PHE A C 1
ATOM 525 O O . PHE A 1 71 ? 6.797 -5.383 -24.578 1.00 59.97 71 PHE A O 1
ATOM 532 N N . GLU A 1 72 ? 8.109 -5.811 -26.350 1.00 60.38 72 GLU A N 1
ATOM 533 C CA . GLU A 1 72 ? 7.970 -7.285 -26.329 1.00 60.38 72 GLU A CA 1
ATOM 534 C C . GLU A 1 72 ? 9.312 -8.017 -26.143 1.00 60.38 72 GLU A C 1
ATOM 536 O O . GLU A 1 72 ? 9.416 -9.221 -26.372 1.00 60.38 72 GLU A O 1
ATOM 541 N N . ASP A 1 73 ? 10.369 -7.298 -25.758 1.00 76.75 73 ASP A N 1
ATOM 542 C CA . ASP A 1 73 ? 11.665 -7.908 -25.482 1.00 76.75 73 ASP A CA 1
ATOM 543 C C . ASP A 1 73 ? 11.868 -8.163 -23.977 1.00 76.75 73 ASP A C 1
ATOM 545 O O . ASP A 1 73 ? 11.172 -7.628 -23.111 1.00 76.75 73 ASP A O 1
ATOM 549 N N . THR A 1 74 ? 12.871 -8.979 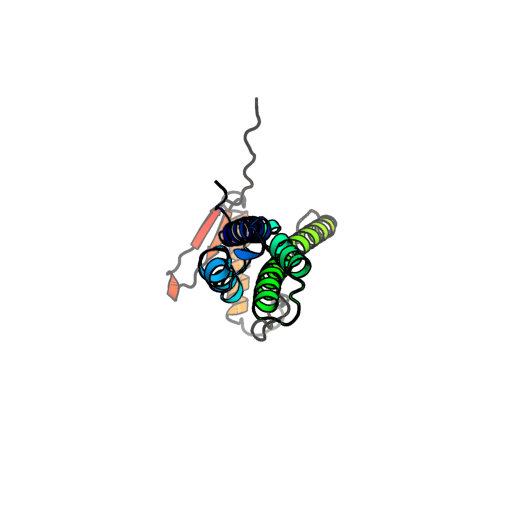-23.654 1.00 80.31 74 THR A N 1
ATOM 550 C CA . THR A 1 74 ? 13.190 -9.354 -22.266 1.00 80.31 74 THR A CA 1
ATOM 551 C C . THR A 1 74 ? 13.498 -8.157 -21.357 1.00 80.31 74 THR A C 1
ATOM 553 O O . THR A 1 74 ? 13.380 -8.266 -20.141 1.00 80.31 74 THR A O 1
ATOM 556 N N . MET A 1 75 ? 13.942 -7.024 -21.917 1.00 83.25 75 MET A N 1
ATOM 557 C CA . MET A 1 75 ? 14.225 -5.816 -21.139 1.00 83.25 75 MET A CA 1
ATOM 558 C C . MET A 1 75 ? 12.930 -5.053 -20.849 1.00 83.25 75 MET A C 1
ATOM 560 O O . MET A 1 75 ? 12.715 -4.645 -19.709 1.00 83.25 75 MET A O 1
ATOM 564 N N . GLY A 1 76 ? 12.049 -4.927 -21.844 1.00 84.69 76 GLY A N 1
ATOM 565 C CA . GLY A 1 76 ? 10.712 -4.356 -21.703 1.00 84.69 76 GLY A CA 1
ATOM 566 C C . GLY A 1 76 ? 9.884 -5.076 -20.640 1.00 84.69 76 GLY A C 1
ATOM 567 O O . GLY A 1 76 ? 9.362 -4.426 -19.735 1.00 84.69 76 GLY A O 1
ATOM 568 N N . GLU A 1 77 ? 9.852 -6.413 -20.668 1.00 86.12 77 GLU A N 1
ATOM 569 C CA . GLU A 1 77 ? 9.158 -7.223 -19.653 1.00 86.12 77 GLU A CA 1
ATOM 570 C C . GLU A 1 77 ? 9.690 -6.961 -18.234 1.00 86.12 77 GLU A C 1
ATOM 572 O O . GLU A 1 77 ? 8.917 -6.785 -17.286 1.00 86.12 77 GLU A O 1
ATOM 577 N N . ALA A 1 78 ? 11.018 -6.897 -18.075 1.00 86.75 78 ALA A N 1
ATOM 578 C CA . ALA A 1 78 ? 11.644 -6.632 -16.784 1.00 86.75 78 ALA A CA 1
ATOM 579 C C . ALA A 1 78 ? 11.283 -5.234 -16.256 1.00 86.75 78 ALA A C 1
ATOM 581 O O . ALA A 1 78 ? 10.905 -5.097 -15.091 1.00 86.75 78 ALA A O 1
ATOM 582 N N . MET A 1 79 ? 11.345 -4.202 -17.104 1.00 90.00 79 MET A N 1
ATOM 583 C CA . MET A 1 79 ? 10.988 -2.829 -16.723 1.00 90.00 79 MET A CA 1
ATOM 584 C C . MET A 1 79 ? 9.494 -2.692 -16.399 1.00 90.00 79 MET A C 1
ATOM 586 O O . MET A 1 79 ? 9.134 -2.013 -15.433 1.00 90.00 79 MET A O 1
ATOM 590 N N . GLN A 1 80 ? 8.628 -3.374 -17.153 1.00 87.81 80 GLN A N 1
ATOM 591 C CA . GLN A 1 80 ? 7.190 -3.402 -16.902 1.00 87.81 80 GLN A CA 1
ATOM 592 C C . GLN A 1 80 ? 6.877 -4.026 -15.541 1.00 87.81 80 GLN A C 1
ATOM 594 O O . GLN A 1 80 ? 6.137 -3.431 -14.756 1.00 87.81 80 GLN A O 1
ATOM 599 N N . ARG A 1 81 ? 7.471 -5.186 -15.228 1.00 87.94 81 ARG A N 1
ATOM 600 C CA . ARG A 1 81 ? 7.313 -5.843 -13.921 1.00 87.94 81 ARG A CA 1
ATOM 601 C C . ARG A 1 81 ? 7.741 -4.922 -12.781 1.00 87.94 81 ARG A C 1
ATOM 603 O O . ARG A 1 81 ? 7.003 -4.752 -11.818 1.00 87.94 81 ARG A O 1
ATOM 610 N N . VAL A 1 82 ? 8.902 -4.285 -12.918 1.00 87.62 82 VAL A N 1
ATOM 611 C CA . VAL A 1 82 ? 9.454 -3.363 -11.916 1.00 87.62 82 VAL A CA 1
ATOM 612 C C . VAL A 1 82 ? 8.514 -2.188 -11.630 1.00 87.62 82 VAL A C 1
ATOM 614 O O . VAL A 1 82 ? 8.327 -1.812 -10.469 1.00 87.62 82 VAL A O 1
ATOM 617 N N . ALA A 1 83 ? 7.923 -1.601 -12.674 1.00 88.94 83 ALA A N 1
ATOM 618 C CA . ALA A 1 83 ? 6.959 -0.518 -12.526 1.00 88.94 83 ALA A CA 1
ATOM 619 C C . ALA A 1 83 ? 5.638 -1.002 -11.909 1.00 88.94 83 ALA A C 1
ATOM 621 O O . ALA A 1 83 ? 5.091 -0.317 -11.044 1.00 88.94 83 ALA A O 1
ATOM 622 N N . LEU A 1 84 ? 5.150 -2.176 -12.321 1.00 86.50 84 LEU A N 1
ATOM 623 C CA . LEU A 1 84 ? 3.906 -2.759 -11.822 1.00 86.50 84 LEU A CA 1
ATOM 624 C C . LEU A 1 84 ? 3.991 -3.079 -10.326 1.00 86.50 84 LEU A C 1
ATOM 626 O O . LEU A 1 84 ? 3.125 -2.640 -9.576 1.00 86.50 84 LEU A O 1
ATOM 630 N N . GLU A 1 85 ? 5.070 -3.725 -9.878 1.00 85.50 85 GLU A N 1
ATOM 631 C CA . GLU A 1 85 ? 5.287 -4.036 -8.457 1.00 85.50 85 GLU A CA 1
ATOM 632 C C . GLU A 1 85 ? 5.239 -2.770 -7.586 1.00 85.50 85 GLU A C 1
ATOM 634 O O . GLU A 1 85 ? 4.653 -2.772 -6.505 1.00 85.50 85 GLU A O 1
ATOM 639 N N . TYR A 1 86 ? 5.797 -1.648 -8.058 1.00 84.56 86 TYR A N 1
ATOM 640 C CA . TYR A 1 86 ? 5.699 -0.382 -7.332 1.00 84.56 86 TYR A CA 1
ATOM 641 C C . TYR A 1 86 ? 4.263 0.164 -7.288 1.00 84.56 86 TYR A C 1
ATOM 643 O O . TYR A 1 86 ? 3.818 0.630 -6.239 1.00 84.56 86 TYR A O 1
ATOM 651 N N . LEU A 1 87 ? 3.525 0.117 -8.400 1.00 83.44 87 LEU A N 1
ATOM 652 C CA . LEU A 1 87 ? 2.144 0.608 -8.455 1.00 83.44 87 LEU A CA 1
ATOM 653 C C . LEU A 1 87 ? 1.206 -0.215 -7.561 1.00 83.44 87 LEU A C 1
ATOM 655 O O . LEU A 1 87 ? 0.412 0.364 -6.828 1.00 83.44 87 LEU A O 1
ATOM 659 N N . GLU A 1 88 ? 1.364 -1.535 -7.520 1.00 80.94 88 GLU A N 1
ATOM 660 C CA . GLU A 1 88 ? 0.584 -2.407 -6.630 1.00 80.94 88 GLU A CA 1
ATOM 661 C C . GLU A 1 88 ? 0.841 -2.097 -5.143 1.00 80.94 88 GLU A C 1
ATOM 663 O O . GLU A 1 88 ? -0.061 -2.190 -4.306 1.00 80.94 88 GLU A O 1
ATOM 668 N N . THR A 1 89 ? 2.052 -1.647 -4.786 1.00 74.69 89 THR A N 1
ATOM 669 C CA . THR A 1 89 ? 2.322 -1.181 -3.413 1.00 74.69 89 THR A CA 1
ATOM 670 C C . THR A 1 89 ? 1.627 0.141 -3.077 1.00 74.69 89 THR A C 1
ATOM 672 O O . THR A 1 89 ? 1.338 0.388 -1.901 1.00 74.69 89 THR A O 1
ATOM 675 N N . LEU A 1 90 ? 1.323 0.980 -4.078 1.00 69.12 90 LEU A N 1
ATOM 676 C CA . LEU A 1 90 ? 0.543 2.203 -3.877 1.00 69.12 90 LEU A CA 1
ATOM 677 C C . LEU A 1 90 ? -0.922 1.888 -3.588 1.00 69.12 90 LEU A C 1
ATOM 679 O O . LEU A 1 90 ? -1.462 2.477 -2.659 1.00 69.12 90 LEU A O 1
ATOM 683 N N . ASP A 1 91 ? -1.526 0.909 -4.262 1.00 59.78 91 ASP A N 1
ATOM 684 C CA . ASP A 1 91 ? -2.913 0.498 -3.991 1.00 59.78 91 ASP A CA 1
ATOM 685 C C . ASP A 1 91 ? -3.097 0.040 -2.531 1.00 59.78 91 ASP A C 1
ATOM 687 O O . ASP A 1 91 ? -4.072 0.388 -1.856 1.00 59.78 91 ASP A O 1
ATOM 691 N N . ALA A 1 92 ? -2.105 -0.667 -1.978 1.00 59.78 92 ALA A N 1
ATOM 692 C CA . ALA A 1 92 ? -2.090 -1.045 -0.564 1.00 59.78 92 ALA A CA 1
ATOM 693 C C . ALA A 1 92 ? -1.944 0.167 0.383 1.00 59.78 92 ALA A C 1
ATOM 695 O O . ALA A 1 92 ? -2.501 0.187 1.489 1.00 59.78 92 ALA A O 1
ATOM 696 N N . GLN A 1 93 ? -1.201 1.196 -0.031 1.00 59.00 93 GLN A N 1
ATOM 697 C CA . GLN A 1 93 ? -1.047 2.440 0.721 1.00 59.00 93 GLN A CA 1
ATOM 698 C C . GLN A 1 93 ? -2.312 3.314 0.644 1.00 59.00 93 GLN A C 1
ATOM 700 O O . GLN A 1 93 ? -2.710 3.900 1.658 1.00 59.00 93 GLN A O 1
ATOM 705 N N . ASP A 1 94 ? -2.984 3.330 -0.504 1.00 65.56 94 ASP A N 1
ATOM 706 C CA . ASP A 1 94 ? -4.231 4.048 -0.758 1.00 65.56 94 ASP A CA 1
ATOM 707 C C . ASP A 1 94 ? -5.397 3.440 0.019 1.00 65.56 94 ASP A C 1
ATOM 709 O O . ASP A 1 94 ? -6.158 4.181 0.641 1.00 65.56 94 ASP A O 1
ATOM 713 N N . ALA A 1 95 ? -5.468 2.112 0.151 1.00 64.38 95 ALA A N 1
ATOM 714 C CA . ALA A 1 95 ? -6.434 1.453 1.034 1.00 64.38 95 ALA A CA 1
ATOM 715 C C . ALA A 1 95 ? -6.310 1.924 2.498 1.00 64.38 95 ALA A C 1
ATOM 717 O O . ALA A 1 95 ? -7.306 2.137 3.195 1.00 64.38 95 ALA A O 1
ATOM 718 N N . ARG A 1 96 ? -5.081 2.159 2.977 1.00 61.34 96 ARG A N 1
ATOM 719 C CA . ARG A 1 96 ? -4.831 2.672 4.334 1.00 61.34 96 ARG A CA 1
ATOM 720 C C . ARG A 1 96 ? -5.223 4.143 4.483 1.00 61.34 96 ARG A C 1
ATOM 722 O O . ARG A 1 96 ? -5.662 4.549 5.562 1.00 61.34 96 ARG A O 1
ATOM 729 N N . ILE A 1 97 ? -5.032 4.953 3.444 1.00 69.00 97 ILE A N 1
ATOM 730 C CA . ILE A 1 97 ? -5.460 6.359 3.424 1.00 69.00 97 ILE A CA 1
ATOM 731 C C . ILE A 1 97 ? -6.992 6.436 3.368 1.00 69.00 97 ILE A C 1
ATOM 733 O O . ILE A 1 97 ? -7.587 7.129 4.193 1.00 69.00 97 ILE A O 1
ATOM 737 N N . ALA A 1 98 ? -7.625 5.658 2.488 1.00 67.56 98 ALA A N 1
ATOM 738 C CA . ALA A 1 98 ? -9.075 5.546 2.363 1.00 67.56 98 ALA A CA 1
ATOM 739 C C . ALA A 1 98 ? -9.730 5.071 3.670 1.00 67.56 98 ALA A C 1
ATOM 741 O O . ALA A 1 98 ? -10.672 5.694 4.153 1.00 67.56 98 ALA A O 1
ATOM 742 N N . SER A 1 99 ? -9.172 4.039 4.317 1.00 65.88 99 SER A N 1
ATOM 743 C CA . SER A 1 99 ? -9.635 3.563 5.628 1.00 65.88 99 SER A CA 1
ATOM 744 C C . SER A 1 99 ? -9.611 4.671 6.688 1.00 65.88 99 SER A C 1
ATOM 746 O O . SER A 1 99 ? -10.565 4.827 7.446 1.00 65.88 99 SER A O 1
ATOM 748 N N . ARG A 1 100 ? -8.556 5.495 6.724 1.00 69.00 100 ARG A N 1
ATOM 749 C CA . ARG A 1 100 ? -8.459 6.620 7.670 1.00 69.00 100 ARG A CA 1
ATOM 750 C C . ARG A 1 100 ? -9.473 7.726 7.393 1.00 69.00 100 ARG A C 1
ATOM 752 O O . ARG A 1 100 ? -9.973 8.311 8.350 1.00 69.00 100 ARG A O 1
ATOM 759 N N . ALA A 1 101 ? -9.751 8.020 6.123 1.00 69.69 101 ALA A N 1
ATOM 760 C CA . ALA A 1 101 ? -10.774 8.992 5.744 1.00 69.69 101 ALA A CA 1
ATOM 761 C C . ALA A 1 101 ? -12.166 8.525 6.203 1.00 69.69 101 ALA A C 1
ATOM 763 O O . ALA A 1 101 ? -12.838 9.248 6.932 1.00 69.69 101 ALA A O 1
ATOM 764 N N . LEU A 1 102 ? -12.523 7.270 5.911 1.00 76.88 102 LEU A N 1
ATOM 765 C CA . LEU A 1 102 ? -13.788 6.667 6.345 1.00 76.88 102 LEU A CA 1
ATOM 766 C C . LEU A 1 102 ? -13.930 6.616 7.873 1.00 76.88 102 LEU A C 1
ATOM 768 O O . LEU A 1 102 ? -14.998 6.895 8.408 1.00 76.88 102 LEU A O 1
ATOM 772 N N . MET A 1 103 ? -12.852 6.303 8.598 1.00 72.94 103 MET A N 1
ATOM 773 C CA . MET A 1 103 ? -12.862 6.315 10.067 1.00 72.94 103 MET A CA 1
ATOM 774 C C . MET A 1 103 ? -13.122 7.712 10.641 1.00 72.94 103 MET A C 1
ATOM 776 O O . MET A 1 103 ? -13.770 7.834 11.679 1.00 72.94 103 MET A O 1
ATOM 780 N N . ARG A 1 104 ? -12.631 8.769 9.981 1.00 76.94 104 ARG A N 1
ATOM 781 C CA . ARG A 1 104 ? -12.913 10.150 10.389 1.00 76.94 104 ARG A CA 1
ATOM 782 C C . ARG A 1 104 ? -14.388 10.484 10.189 1.00 76.94 104 ARG A C 1
ATOM 784 O O . ARG A 1 104 ? -15.014 10.957 11.128 1.00 76.94 104 ARG A O 1
ATOM 791 N N . GLU A 1 105 ? -14.932 10.188 9.013 1.00 80.25 105 GLU A N 1
ATOM 792 C CA . GLU A 1 105 ? -16.351 10.420 8.716 1.00 80.25 105 GLU A CA 1
ATOM 793 C C . GLU A 1 105 ? -17.259 9.658 9.689 1.00 80.25 105 GLU A C 1
ATOM 795 O O . GLU A 1 105 ? -18.190 10.226 10.256 1.00 80.25 105 GLU A O 1
ATOM 800 N N . LEU A 1 106 ? -16.943 8.390 9.972 1.00 79.00 106 LEU A N 1
ATOM 801 C CA . LEU A 1 106 ? -17.672 7.608 10.967 1.00 79.00 106 LEU A CA 1
ATOM 802 C C . LEU A 1 106 ? -17.605 8.254 12.357 1.00 79.00 106 LEU A C 1
ATOM 804 O O . LEU A 1 106 ? -18.622 8.340 13.036 1.00 79.00 106 LEU A O 1
ATOM 808 N N . SER A 1 107 ? -16.433 8.729 12.783 1.00 75.44 107 SER A N 1
ATOM 809 C CA . SER A 1 107 ? -16.282 9.414 14.071 1.00 75.44 107 SER A CA 1
ATOM 810 C C . SER A 1 107 ? -17.149 10.673 14.165 1.00 75.44 107 SER A C 1
ATOM 812 O O . SER A 1 107 ? -17.693 10.953 15.233 1.00 75.44 107 SER A O 1
ATOM 814 N N . GLU A 1 108 ? -17.284 11.433 13.078 1.00 82.94 108 GLU A N 1
ATOM 815 C CA . GLU A 1 108 ? -18.136 12.627 13.022 1.00 82.94 108 GLU A CA 1
ATOM 816 C C . GLU A 1 108 ? -19.616 12.255 13.156 1.00 82.94 108 GLU A C 1
ATOM 818 O O . GLU A 1 108 ? -20.337 12.862 13.948 1.00 82.94 108 GLU A O 1
ATOM 823 N N . VAL A 1 109 ? -20.051 11.197 12.465 1.00 81.50 109 VAL A N 1
ATOM 824 C CA . VAL A 1 109 ? -21.415 10.661 12.592 1.00 81.50 109 VAL A CA 1
ATOM 825 C C . VAL A 1 109 ? -21.683 10.168 14.014 1.00 81.50 109 VAL A C 1
ATOM 827 O O . VAL A 1 109 ? -22.714 10.505 14.592 1.00 81.50 109 VAL A O 1
ATOM 830 N N . LEU A 1 110 ? -20.763 9.419 14.621 1.00 73.44 110 LEU A N 1
ATOM 831 C CA . LEU A 1 110 ? -20.936 8.909 15.986 1.00 73.44 110 LEU A CA 1
ATOM 832 C C . LEU A 1 110 ? -20.948 10.018 17.034 1.00 73.44 110 LEU A C 1
ATOM 834 O O . LEU A 1 110 ? -21.663 9.904 18.021 1.00 73.44 110 LEU A O 1
ATOM 838 N N . SER A 1 111 ? -20.236 11.118 16.791 1.00 72.56 111 SER A N 1
ATOM 839 C CA . SER A 1 111 ? -20.275 12.298 17.665 1.00 72.56 111 SER A CA 1
ATOM 840 C C . SER A 1 111 ? -21.647 12.984 17.681 1.00 72.56 111 SER A C 1
ATOM 842 O O . SER A 1 111 ? -21.917 13.778 18.577 1.00 72.56 111 SER A O 1
ATOM 844 N N . SER A 1 112 ? -22.513 12.696 16.701 1.00 75.00 112 SER A N 1
ATOM 845 C CA . SER A 1 112 ? -23.894 13.192 16.667 1.00 75.00 112 SER A CA 1
ATOM 846 C C . SER A 1 112 ? -24.888 12.326 17.454 1.00 75.00 112 SER A C 1
ATOM 848 O O . SER A 1 112 ? -26.015 12.761 17.681 1.00 75.00 112 SER A O 1
ATOM 850 N N . TYR A 1 113 ? -24.477 11.129 17.891 1.00 56.09 113 TYR A N 1
ATOM 851 C CA . TYR A 1 113 ? -25.267 10.243 18.743 1.00 56.09 113 TYR A CA 1
ATOM 852 C C . TYR A 1 113 ? -24.859 10.422 20.215 1.00 56.09 113 TYR A C 1
ATOM 854 O O . TYR A 1 113 ? -23.684 10.286 20.546 1.00 56.09 113 TYR A O 1
ATOM 862 N N . ASP A 1 114 ? -25.845 10.727 21.070 1.00 51.28 114 ASP A N 1
ATOM 863 C CA . ASP A 1 114 ? -25.822 10.731 22.547 1.00 51.28 114 ASP A CA 1
ATOM 864 C C . ASP A 1 114 ? -24.439 10.882 23.210 1.00 51.28 114 ASP A C 1
ATOM 866 O O . ASP A 1 114 ? -23.742 9.897 23.471 1.00 51.28 114 ASP A O 1
ATOM 870 N N . ASP A 1 115 ? -24.072 12.136 23.511 1.00 56.75 115 ASP A N 1
ATOM 871 C CA . ASP A 1 115 ? -22.985 12.563 24.413 1.00 56.75 115 ASP A CA 1
ATOM 872 C C . ASP A 1 115 ? -21.633 11.822 24.272 1.00 56.75 115 ASP A C 1
ATOM 874 O O . ASP A 1 115 ? -20.824 11.789 25.201 1.00 56.75 115 ASP A O 1
ATOM 878 N N . GLY A 1 116 ? -21.340 11.246 23.099 1.00 53.47 116 GLY A N 1
ATOM 879 C CA . GLY A 1 116 ? -20.089 10.529 22.837 1.00 53.47 116 GLY A CA 1
ATOM 880 C C . GLY A 1 116 ? -19.994 9.140 23.483 1.00 53.47 116 GLY A C 1
ATOM 881 O O . GLY A 1 116 ? -18.896 8.595 23.589 1.00 53.47 116 GLY A O 1
ATOM 882 N N . GLY A 1 117 ? -21.121 8.552 23.903 1.00 55.88 117 GLY A N 1
ATOM 883 C CA . GLY A 1 117 ? -21.179 7.219 24.518 1.00 55.88 117 GLY A CA 1
ATOM 884 C C . GLY A 1 117 ? -21.207 6.046 23.531 1.00 55.88 117 GLY A C 1
ATOM 885 O O . GLY A 1 117 ? -21.238 4.891 23.955 1.00 55.88 117 GLY A O 1
ATOM 886 N N . CYS A 1 118 ? -21.222 6.305 22.220 1.00 51.56 118 CYS A N 1
ATOM 887 C CA . CYS A 1 118 ? -21.353 5.258 21.212 1.00 51.56 118 CYS A CA 1
ATOM 888 C C . CYS A 1 118 ? -19.987 4.737 20.742 1.00 51.56 118 CYS A C 1
ATOM 890 O O . CYS A 1 118 ? -19.149 5.493 20.247 1.00 51.56 118 CYS A O 1
ATOM 892 N N . SER A 1 119 ? -19.782 3.423 20.839 1.00 60.16 119 SER A N 1
ATOM 893 C CA . SER A 1 119 ? -18.678 2.720 20.190 1.00 60.16 119 SER A CA 1
ATOM 894 C C . SER A 1 119 ? -19.204 1.859 19.042 1.00 60.16 119 SER A C 1
ATOM 896 O O . SER A 1 119 ? -20.233 1.192 19.153 1.00 60.16 119 SER A O 1
ATOM 898 N N . VAL A 1 120 ? -18.482 1.858 17.921 1.00 58.12 120 VAL A N 1
ATOM 899 C CA . VAL A 1 120 ? -18.750 0.962 16.790 1.00 58.12 120 VAL A CA 1
ATOM 900 C C . VAL A 1 120 ? -17.552 0.055 16.589 1.00 58.12 120 VAL A C 1
ATOM 902 O O . VAL A 1 120 ? -16.413 0.507 16.479 1.00 58.12 120 VAL A O 1
ATOM 905 N N . HIS A 1 121 ? -17.824 -1.241 16.516 1.00 58.25 121 HIS A N 1
ATOM 906 C CA . HIS A 1 121 ? -16.836 -2.249 16.169 1.00 58.25 121 HIS A CA 1
ATOM 907 C C . HIS A 1 121 ? -16.910 -2.518 14.664 1.00 58.25 121 HIS A C 1
ATOM 909 O O . HIS A 1 121 ? -17.936 -2.975 14.166 1.00 58.25 121 HIS A O 1
ATOM 915 N N . ILE A 1 122 ? -15.823 -2.235 13.938 1.00 62.09 122 ILE A N 1
ATOM 916 C CA . ILE A 1 122 ? -15.710 -2.526 12.502 1.00 62.09 122 ILE A CA 1
ATOM 917 C C . ILE A 1 122 ? -14.897 -3.803 12.332 1.00 62.09 122 ILE A C 1
ATOM 919 O O . ILE A 1 122 ? -13.739 -3.868 12.745 1.00 62.09 122 ILE A O 1
ATOM 923 N N . LEU A 1 123 ? -15.505 -4.810 11.714 1.00 53.06 123 LEU A N 1
ATOM 924 C CA . LEU A 1 123 ? -14.870 -6.087 11.412 1.00 53.06 123 LEU A CA 1
ATOM 925 C C . LEU A 1 123 ? -14.802 -6.276 9.888 1.00 53.06 123 LEU A C 1
ATOM 927 O O . LEU A 1 123 ? -15.739 -5.882 9.190 1.00 53.06 123 LEU A O 1
ATOM 931 N N . PRO A 1 124 ? -13.712 -6.851 9.352 1.00 56.00 124 PRO A N 1
ATOM 932 C CA . PRO A 1 124 ? -13.616 -7.165 7.931 1.00 56.00 124 PRO A CA 1
ATOM 933 C C . PRO A 1 124 ? -14.676 -8.204 7.537 1.00 56.00 124 PRO A C 1
ATOM 935 O O . PRO A 1 124 ? -14.901 -9.177 8.254 1.00 56.00 124 PRO A O 1
ATOM 938 N N . MET A 1 125 ? -15.318 -7.990 6.387 1.00 54.00 125 MET A N 1
ATOM 939 C CA . MET A 1 125 ? -16.432 -8.811 5.892 1.00 54.00 125 MET A CA 1
ATOM 940 C C . MET A 1 125 ? -16.004 -10.183 5.346 1.00 54.00 125 MET A C 1
ATOM 942 O O . MET A 1 125 ? -16.856 -11.050 5.168 1.00 54.00 125 MET A O 1
ATOM 946 N N . GLU A 1 126 ? -14.712 -10.403 5.078 1.00 50.59 126 GLU A N 1
ATOM 947 C CA . GLU A 1 126 ? -14.239 -11.622 4.416 1.00 50.59 126 GLU A CA 1
ATOM 948 C C . GLU A 1 126 ? -13.367 -12.505 5.309 1.00 50.59 126 GLU A C 1
ATOM 950 O O . GLU A 1 126 ? -12.342 -12.101 5.860 1.00 50.59 126 GLU A O 1
ATOM 955 N N . GLY A 1 127 ? -13.811 -13.756 5.412 1.00 51.09 127 GLY A N 1
ATOM 956 C CA . GLY A 1 127 ? -13.190 -14.841 6.149 1.00 51.09 127 GLY A CA 1
ATOM 957 C C . GLY A 1 127 ? -14.280 -15.690 6.790 1.00 51.09 127 GLY A C 1
ATOM 958 O O . GLY A 1 127 ? -14.911 -15.262 7.752 1.00 51.09 127 GLY A O 1
ATOM 959 N N . GLU A 1 128 ? -14.463 -16.924 6.310 1.00 48.72 128 GLU A N 1
ATOM 960 C CA . GLU A 1 128 ? -15.420 -17.924 6.832 1.00 48.72 128 GLU A CA 1
ATOM 961 C C . GLU A 1 128 ? -15.309 -18.190 8.354 1.00 48.72 128 GLU A C 1
ATOM 963 O O . GLU A 1 128 ? -16.114 -18.917 8.928 1.00 48.72 128 GLU A O 1
ATOM 968 N N . ARG A 1 129 ? -14.321 -17.597 9.034 1.00 47.31 129 ARG A N 1
ATOM 969 C CA . ARG A 1 129 ? -14.057 -17.738 10.470 1.00 47.31 129 ARG A CA 1
ATOM 970 C C . ARG A 1 129 ? -14.780 -16.735 11.369 1.00 47.31 129 ARG A C 1
ATOM 972 O O . ARG A 1 129 ? -14.768 -16.943 12.576 1.00 47.31 129 ARG A O 1
ATOM 979 N N . TYR A 1 130 ? -15.401 -15.685 10.830 1.00 48.06 130 TYR A N 1
ATOM 980 C CA . TYR A 1 130 ? -16.054 -14.642 11.636 1.00 48.06 130 TYR A CA 1
ATOM 981 C C . TYR A 1 130 ? -17.570 -14.589 11.412 1.00 48.06 130 TYR A C 1
ATOM 983 O O . TYR A 1 130 ? -18.151 -13.545 11.133 1.00 48.06 130 TYR A O 1
ATOM 991 N N . GLN A 1 131 ? -18.245 -15.729 11.568 1.00 43.00 131 GLN A N 1
ATOM 992 C CA . GLN A 1 131 ? -19.687 -15.727 11.815 1.00 43.00 131 GLN A CA 1
ATOM 993 C C . GLN A 1 131 ? -19.949 -15.640 13.329 1.00 43.00 131 GLN A C 1
ATOM 995 O O . GLN A 1 131 ? -19.769 -16.626 14.037 1.00 43.00 131 GLN A O 1
ATOM 1000 N N . ARG A 1 132 ? -20.471 -14.479 1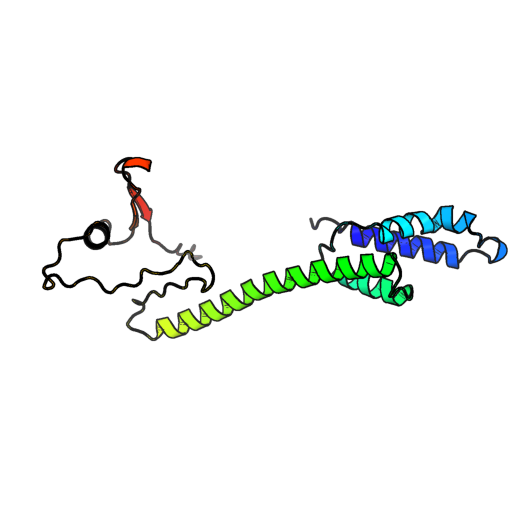3.770 1.00 41.91 132 ARG A N 1
ATOM 1001 C CA . ARG A 1 132 ? -20.996 -14.136 15.123 1.00 41.91 132 ARG A CA 1
ATOM 1002 C C . ARG A 1 132 ? -19.885 -13.844 16.152 1.00 41.91 132 ARG A C 1
ATOM 1004 O O . ARG A 1 132 ? -18.864 -14.507 16.151 1.00 41.91 132 ARG A O 1
ATOM 1011 N N . PHE A 1 133 ? -19.951 -12.786 16.969 1.00 39.22 133 PHE A N 1
ATOM 1012 C CA . PHE A 1 133 ? -20.984 -12.477 17.963 1.00 39.22 133 PHE A CA 1
ATOM 1013 C C . PHE A 1 133 ? -21.300 -10.972 18.027 1.00 39.22 133 PHE A C 1
ATOM 1015 O O . PHE A 1 133 ? -20.555 -10.191 18.604 1.00 39.22 133 PHE A O 1
ATOM 1022 N N . VAL A 1 134 ? -22.452 -10.573 17.495 1.00 41.09 134 VAL A N 1
ATOM 1023 C CA . VAL A 1 134 ? -23.198 -9.443 18.060 1.00 41.09 134 VAL A CA 1
ATOM 1024 C C . VAL A 1 134 ? -24.545 -10.036 18.436 1.00 41.09 134 VAL A C 1
ATOM 1026 O O . VAL A 1 134 ? -25.424 -10.194 17.590 1.00 41.09 134 VAL A O 1
ATOM 1029 N N . ARG A 1 135 ? -24.656 -10.513 19.676 1.00 42.22 135 ARG A N 1
ATOM 1030 C CA . ARG A 1 135 ? -25.921 -10.963 20.256 1.00 42.22 135 ARG A CA 1
ATOM 1031 C C . ARG A 1 135 ? -26.304 -9.917 21.296 1.00 42.22 135 ARG A C 1
ATOM 1033 O O . ARG A 1 135 ? -25.469 -9.524 22.101 1.00 42.22 135 ARG A O 1
ATOM 1040 N N . PHE A 1 136 ? -27.541 -9.434 21.247 1.00 45.91 136 PHE A N 1
ATOM 1041 C CA . PHE A 1 136 ? -28.097 -8.679 22.366 1.00 45.91 136 PHE A CA 1
ATOM 1042 C C . PHE A 1 136 ? -28.159 -9.617 23.579 1.00 45.91 136 PHE A C 1
ATOM 1044 O O . PHE A 1 136 ? -28.571 -10.768 23.416 1.00 45.91 136 PHE A O 1
ATOM 1051 N N . LEU A 1 137 ? -27.712 -9.141 24.746 1.00 46.22 137 LEU A N 1
ATOM 1052 C CA . LEU A 1 137 ? -27.696 -9.896 26.006 1.00 46.22 137 LEU A CA 1
ATOM 1053 C C . LEU A 1 137 ? -29.021 -10.662 26.203 1.00 46.22 137 LEU A C 1
ATOM 1055 O O . LEU A 1 137 ? -30.084 -10.053 26.024 1.00 46.22 137 LEU A O 1
ATOM 1059 N N . PRO A 1 138 ? -28.992 -11.954 26.585 1.00 46.97 138 PRO A N 1
ATOM 1060 C CA . PRO A 1 138 ? -30.191 -12.648 27.037 1.00 46.97 138 PRO A CA 1
ATOM 1061 C C . PRO A 1 138 ? -30.788 -11.883 28.219 1.00 46.97 138 PRO A C 1
ATOM 1063 O O . PRO A 1 138 ? -30.071 -11.483 29.142 1.00 46.97 138 PRO A O 1
ATOM 1066 N N . ARG A 1 139 ? -32.099 -11.642 28.190 1.00 51.81 139 ARG A N 1
ATOM 1067 C CA . ARG A 1 139 ? -32.778 -11.045 29.336 1.00 51.81 139 ARG A CA 1
ATOM 1068 C C . ARG A 1 139 ? -32.983 -12.128 30.405 1.00 51.81 139 ARG A C 1
ATOM 1070 O O . ARG A 1 139 ? -33.283 -13.267 30.060 1.00 51.81 139 ARG A O 1
ATOM 1077 N N . PRO A 1 140 ? -32.840 -11.795 31.699 1.00 50.56 140 PRO A N 1
ATOM 1078 C CA . PRO A 1 140 ? -32.947 -12.766 32.791 1.00 50.56 140 PRO A CA 1
ATOM 1079 C C . PRO A 1 140 ? -34.331 -13.432 32.946 1.00 50.56 140 PRO A C 1
ATOM 1081 O O . PRO A 1 140 ? -34.499 -14.266 33.832 1.00 50.56 140 PRO A O 1
ATOM 1084 N N . ASP A 1 141 ? -35.324 -13.063 32.132 1.00 55.19 141 ASP A N 1
ATOM 1085 C CA . ASP A 1 141 ? -36.668 -13.648 32.087 1.00 55.19 141 ASP A CA 1
ATOM 1086 C C . ASP A 1 141 ? -36.811 -14.822 31.098 1.00 55.19 141 ASP A C 1
ATOM 1088 O O . ASP A 1 141 ? -37.803 -15.552 31.159 1.00 55.19 141 ASP A O 1
ATOM 1092 N N . GLU A 1 142 ? -35.822 -15.064 30.236 1.00 54.91 142 GLU A N 1
ATOM 1093 C CA . GLU A 1 142 ? -35.762 -16.257 29.390 1.00 54.91 142 GLU A CA 1
ATOM 1094 C C . GLU A 1 142 ? -35.097 -17.384 30.193 1.00 54.91 142 GLU A C 1
ATOM 1096 O O . GLU A 1 142 ? -33.893 -17.374 30.421 1.00 54.91 142 GLU A O 1
ATOM 1101 N N . GLY A 1 143 ? -35.902 -18.329 30.693 1.00 54.19 143 GLY A N 1
ATOM 1102 C CA . GLY A 1 143 ? -35.516 -19.416 31.610 1.00 54.19 143 GLY A CA 1
ATOM 1103 C C . GLY A 1 143 ? -34.537 -20.473 31.071 1.00 54.19 143 GLY A C 1
ATOM 1104 O O . GLY A 1 143 ? -34.640 -21.640 31.450 1.00 54.19 143 GLY A O 1
ATOM 1105 N N . ASP A 1 144 ? -33.607 -20.083 30.207 1.00 59.94 144 ASP A N 1
ATOM 1106 C CA . ASP A 1 144 ? -32.514 -20.911 29.717 1.00 59.94 144 ASP A CA 1
ATOM 1107 C C . ASP A 1 144 ? -31.341 -20.915 30.714 1.00 59.94 144 ASP A C 1
ATOM 1109 O O . ASP A 1 144 ? -31.070 -19.944 31.424 1.00 59.94 144 ASP A O 1
ATOM 1113 N N . ALA A 1 145 ? -30.629 -22.040 30.796 1.00 69.94 145 ALA A N 1
ATOM 1114 C CA . ALA A 1 145 ? -29.448 -22.155 31.648 1.00 69.94 145 ALA A CA 1
ATOM 1115 C C . ALA A 1 145 ? -28.305 -21.257 31.131 1.00 69.94 145 ALA A C 1
ATOM 1117 O O . ALA A 1 145 ? -27.989 -21.303 29.942 1.00 69.94 145 ALA A O 1
ATOM 1118 N N . GLU A 1 146 ? -27.659 -20.499 32.032 1.00 72.81 146 GLU A N 1
ATOM 1119 C CA . GLU A 1 146 ? -26.518 -19.616 31.721 1.00 72.81 146 GLU A CA 1
ATOM 1120 C C . GLU A 1 146 ? -25.436 -20.400 30.961 1.00 72.81 146 GLU A C 1
ATOM 1122 O O . GLU A 1 146 ? -24.855 -21.364 31.476 1.00 72.81 146 GLU A O 1
ATOM 1127 N N . THR A 1 147 ? -25.154 -19.996 29.723 1.00 76.25 147 THR A N 1
ATOM 1128 C CA . THR A 1 147 ? -24.068 -20.593 28.946 1.00 76.25 147 THR A CA 1
ATOM 1129 C C . THR A 1 147 ? -22.716 -20.014 29.390 1.00 76.25 147 THR A C 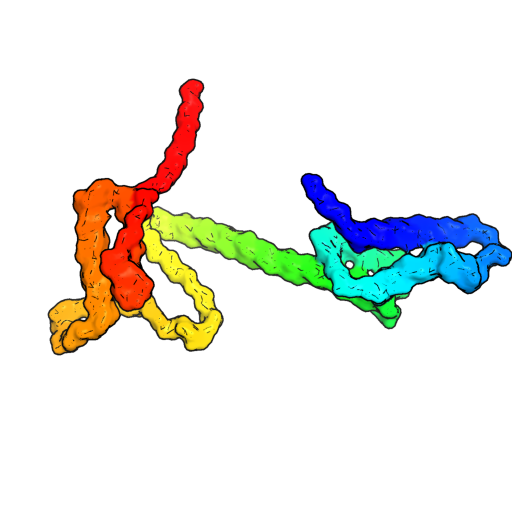1
ATOM 1131 O O . THR A 1 147 ? -22.653 -18.941 29.996 1.00 76.25 147 THR A O 1
ATOM 1134 N N . PRO A 1 148 ? -21.580 -20.675 29.087 1.00 74.31 148 PRO A N 1
ATOM 1135 C CA . PRO A 1 148 ? -20.265 -20.150 29.456 1.00 74.31 148 PRO A CA 1
ATOM 1136 C C . PRO A 1 148 ? -19.971 -18.737 28.928 1.00 74.31 148 PRO A C 1
ATOM 1138 O O . PRO A 1 148 ? -19.245 -17.999 29.590 1.00 74.31 148 PRO A O 1
ATOM 1141 N N . ILE A 1 149 ? -20.520 -18.357 27.767 1.00 70.38 149 ILE A N 1
ATOM 1142 C CA . ILE A 1 149 ? -20.339 -17.010 27.209 1.00 70.38 149 ILE A CA 1
ATOM 1143 C C . ILE A 1 149 ? -21.196 -15.976 27.949 1.00 70.38 149 ILE A C 1
ATOM 1145 O O . ILE A 1 149 ? -20.664 -14.929 28.308 1.00 70.38 149 ILE A O 1
ATOM 1149 N N . ASP A 1 150 ? -22.441 -16.314 28.305 1.00 69.56 150 ASP A N 1
ATOM 1150 C CA . ASP A 1 150 ? -23.310 -15.441 29.113 1.00 69.56 150 ASP A CA 1
ATOM 1151 C C . ASP A 1 150 ? -22.647 -15.127 30.464 1.00 69.56 150 ASP A C 1
ATOM 1153 O O . ASP A 1 150 ? -22.642 -13.990 30.938 1.00 69.56 150 ASP A O 1
ATOM 1157 N N . ARG A 1 151 ? -21.981 -16.131 31.051 1.00 78.31 151 ARG A N 1
ATOM 1158 C CA . ARG A 1 151 ? -21.213 -15.962 32.286 1.00 78.31 151 ARG A CA 1
ATOM 1159 C C . ARG A 1 151 ? -20.026 -15.011 32.124 1.00 78.31 151 ARG A C 1
ATOM 1161 O O . ARG A 1 151 ? -19.757 -14.222 33.030 1.00 78.31 151 ARG A O 1
ATOM 1168 N N . VAL A 1 152 ? -19.286 -15.095 31.016 1.00 80.50 152 VAL A N 1
ATOM 1169 C CA . VAL A 1 152 ? -18.155 -14.188 30.737 1.00 80.50 152 VAL A CA 1
ATOM 1170 C C . VAL A 1 152 ? -18.648 -12.754 30.564 1.00 80.50 152 VAL A C 1
ATOM 1172 O O . VAL A 1 152 ? -18.039 -11.834 31.110 1.00 80.50 152 VAL A O 1
ATOM 1175 N N . GLU A 1 153 ? -19.754 -12.554 29.855 1.00 72.31 153 GLU A N 1
ATOM 1176 C CA . GLU A 1 153 ? -20.350 -11.234 29.643 1.00 72.31 153 GLU A CA 1
ATOM 1177 C C . GLU A 1 153 ? -20.855 -10.618 30.948 1.00 72.31 153 GLU A C 1
ATOM 1179 O O . GLU A 1 153 ? -20.485 -9.486 31.266 1.00 72.31 153 GLU A O 1
ATOM 1184 N N . ARG A 1 154 ? -21.605 -11.373 31.762 1.00 83.38 154 ARG A N 1
ATOM 1185 C CA . ARG A 1 154 ? -22.059 -10.903 33.079 1.00 83.38 154 ARG A CA 1
ATOM 1186 C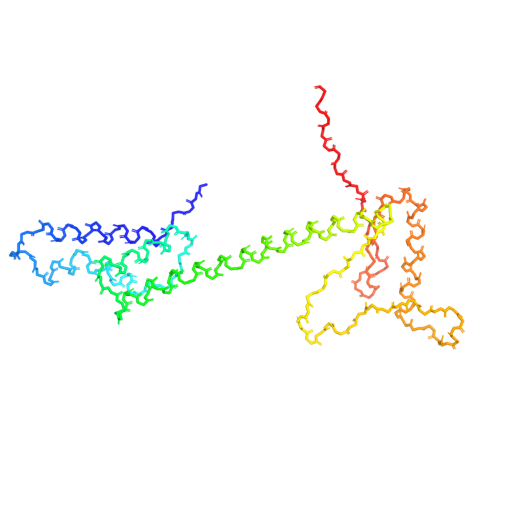 C . ARG A 1 154 ? -20.883 -10.497 33.968 1.00 83.38 154 ARG A C 1
ATOM 1188 O O . ARG A 1 154 ? -20.896 -9.412 34.542 1.00 83.38 154 ARG A O 1
ATOM 1195 N N . LEU A 1 155 ? -19.841 -11.327 34.045 1.00 87.19 155 LEU A N 1
ATOM 1196 C CA . LEU A 1 155 ? -18.636 -10.999 34.817 1.00 87.19 155 LEU A CA 1
ATOM 1197 C C . LEU A 1 155 ? -17.891 -9.780 34.253 1.00 87.19 155 LEU A C 1
ATOM 1199 O O . LEU A 1 155 ? -17.297 -9.023 35.017 1.00 87.19 155 LEU A O 1
ATOM 1203 N N . SER A 1 156 ? -17.921 -9.573 32.935 1.00 83.12 156 SER A N 1
ATOM 1204 C CA . SER A 1 156 ? -17.328 -8.392 32.298 1.00 83.12 156 SER A CA 1
ATOM 1205 C C . SER A 1 156 ? -18.099 -7.117 32.646 1.00 83.12 156 SER A C 1
ATOM 1207 O O . SER A 1 156 ? -17.475 -6.095 32.922 1.00 83.12 156 SER A O 1
ATOM 1209 N N . ALA A 1 157 ? -19.434 -7.182 32.695 1.00 77.81 157 ALA A N 1
ATOM 1210 C CA . ALA A 1 157 ? -20.281 -6.080 33.151 1.00 77.81 157 ALA A CA 1
ATOM 1211 C C . ALA A 1 157 ? -20.023 -5.751 34.631 1.00 77.81 157 ALA A C 1
ATOM 1213 O O . ALA A 1 157 ? -19.737 -4.603 34.963 1.00 77.81 157 ALA A O 1
ATOM 1214 N N . GLU A 1 158 ? -19.997 -6.766 35.500 1.00 88.75 158 GLU A N 1
ATOM 1215 C CA . GLU A 1 158 ? -19.667 -6.600 36.924 1.00 88.75 158 GLU A CA 1
ATOM 1216 C C . GLU A 1 158 ? -18.266 -5.994 37.123 1.00 88.75 158 GLU A C 1
ATOM 1218 O O . GLU A 1 158 ? -18.074 -5.106 37.957 1.00 88.75 158 GLU A O 1
ATOM 1223 N N . LEU A 1 159 ? -17.278 -6.431 36.334 1.00 89.31 159 LEU A N 1
ATOM 1224 C CA . LEU A 1 159 ? -15.933 -5.858 36.355 1.00 89.31 159 LEU A CA 1
ATOM 1225 C C . LEU A 1 159 ? -15.928 -4.400 35.877 1.00 89.31 159 LEU A C 1
ATOM 1227 O O . LEU A 1 159 ? -15.227 -3.577 36.461 1.00 89.31 159 LEU A O 1
ATOM 1231 N N . SER A 1 160 ? -16.697 -4.068 34.840 1.00 85.62 160 SER A N 1
ATOM 1232 C CA . SER A 1 160 ? -16.831 -2.699 34.328 1.00 85.62 160 SER A CA 1
ATOM 1233 C C . SER A 1 160 ? -17.427 -1.753 35.378 1.00 85.62 160 SER A C 1
ATOM 1235 O O . SER A 1 160 ? -16.910 -0.651 35.598 1.00 85.62 160 SER A O 1
ATOM 1237 N N . ASP A 1 161 ? -18.461 -2.195 36.092 1.00 87.31 161 ASP A N 1
ATOM 1238 C CA . ASP A 1 161 ? -19.059 -1.432 37.192 1.00 87.31 161 ASP A CA 1
ATOM 1239 C C . ASP A 1 161 ? -18.061 -1.235 38.341 1.00 87.31 161 ASP A C 1
ATOM 1241 O O . ASP A 1 161 ? -17.908 -0.127 38.865 1.00 87.31 161 ASP A O 1
ATOM 1245 N N . ALA A 1 162 ? -17.317 -2.288 38.694 1.00 91.69 162 ALA A N 1
ATOM 1246 C CA . ALA A 1 162 ? -16.269 -2.212 39.708 1.00 91.69 162 ALA A CA 1
ATOM 1247 C C . ALA A 1 162 ? -15.137 -1.251 39.301 1.00 91.69 162 ALA A C 1
ATOM 1249 O O . ALA A 1 162 ? -14.671 -0.463 40.125 1.00 91.69 162 ALA A O 1
ATOM 1250 N N . LEU A 1 163 ? -14.719 -1.266 38.031 1.00 87.06 163 LEU A N 1
ATOM 1251 C CA . LEU A 1 163 ? -13.716 -0.347 37.487 1.00 87.06 163 LEU A CA 1
ATOM 1252 C C . LEU A 1 163 ? -14.185 1.106 37.513 1.00 87.06 163 LEU A C 1
ATOM 1254 O O . LEU A 1 163 ? -13.381 1.993 37.772 1.00 87.06 163 LEU A O 1
ATOM 1258 N N . SER A 1 164 ? -15.474 1.364 37.298 1.00 86.56 164 SER A N 1
ATOM 1259 C CA . SER A 1 164 ? -16.029 2.722 37.377 1.00 86.56 164 SER A CA 1
ATOM 1260 C C . SER A 1 164 ? -15.928 3.296 38.794 1.00 86.56 164 SER A C 1
ATOM 1262 O O . SER A 1 164 ? -15.657 4.483 38.982 1.00 86.56 164 SER A O 1
ATOM 1264 N N . GLN A 1 165 ? -16.084 2.440 39.806 1.00 89.94 165 GLN A N 1
ATOM 1265 C CA . GLN A 1 165 ? -15.949 2.806 41.219 1.00 89.94 165 GLN A CA 1
ATOM 1266 C C . GLN A 1 165 ? -14.481 2.862 41.670 1.00 89.94 165 GLN A C 1
ATOM 1268 O O . GLN A 1 165 ? -14.123 3.623 42.573 1.00 89.94 165 GLN A O 1
ATOM 1273 N N . TRP A 1 166 ? -13.610 2.072 41.043 1.00 86.00 166 TRP A N 1
ATOM 1274 C CA . TRP A 1 166 ? -12.198 1.981 41.384 1.00 86.00 166 TRP A CA 1
ATOM 1275 C C . TRP A 1 166 ? -11.351 2.998 40.612 1.00 86.00 166 TRP A C 1
ATOM 1277 O O . TRP A 1 166 ? -11.380 3.079 39.390 1.00 86.00 166 TRP A O 1
ATOM 1287 N N . ALA A 1 167 ? -10.552 3.790 41.333 1.00 80.31 167 ALA A N 1
ATOM 1288 C CA . ALA A 1 167 ? -9.666 4.796 40.736 1.00 80.31 167 ALA A CA 1
ATOM 1289 C C . ALA A 1 167 ? -10.377 5.754 39.746 1.00 80.31 167 ALA A C 1
ATOM 1291 O O . ALA A 1 167 ? -9.773 6.216 38.773 1.00 80.31 167 ALA A O 1
ATOM 1292 N N . GLY A 1 168 ? -11.660 6.043 40.000 1.00 79.50 168 GLY A N 1
ATOM 1293 C CA . GLY A 1 168 ? -12.479 6.974 39.221 1.00 79.50 168 GLY A CA 1
ATOM 1294 C C . GLY A 1 168 ? -12.671 6.575 37.757 1.00 79.50 168 GLY A C 1
ATOM 1295 O O . GLY A 1 168 ? -12.707 7.461 36.908 1.00 79.50 168 GLY A O 1
ATOM 1296 N N . GLY A 1 169 ? -12.695 5.275 37.439 1.00 83.31 169 GLY A N 1
ATOM 1297 C CA . GLY A 1 169 ? -12.878 4.804 36.061 1.00 83.31 169 GLY A CA 1
ATOM 1298 C C . GLY A 1 169 ? -11.679 5.058 35.143 1.00 83.31 169 GLY A C 1
ATOM 1299 O O . GLY A 1 169 ? -11.790 4.948 33.927 1.00 83.31 169 GLY A O 1
ATOM 1300 N N . SER A 1 170 ? -10.513 5.402 35.698 1.00 85.06 170 SER A N 1
ATOM 1301 C CA . SER A 1 170 ? -9.331 5.781 34.911 1.00 85.06 170 SER A CA 1
ATOM 1302 C C . SER A 1 170 ? -8.482 4.600 34.439 1.00 85.06 170 SER A C 1
ATOM 1304 O O . SER A 1 170 ? -7.352 4.802 33.999 1.00 85.06 170 SER A O 1
ATOM 1306 N N . TYR A 1 171 ? -8.977 3.366 34.534 1.00 84.94 171 TYR A N 1
ATOM 1307 C CA . TYR A 1 171 ? -8.235 2.166 34.157 1.00 84.94 171 TYR A CA 1
ATOM 1308 C C . TYR A 1 171 ? -9.080 1.226 33.306 1.00 84.94 171 TYR A C 1
ATOM 1310 O O . TYR A 1 171 ? -10.260 1.015 33.562 1.00 84.94 171 TYR A O 1
ATOM 1318 N N . GLN A 1 172 ? -8.429 0.618 32.321 1.00 86.62 172 GLN A N 1
ATOM 1319 C CA . GLN A 1 172 ? -8.926 -0.527 31.569 1.00 86.62 172 GLN A CA 1
ATOM 1320 C C . GLN A 1 172 ? -8.332 -1.808 32.147 1.00 86.62 172 GLN A C 1
ATOM 1322 O O . GLN A 1 172 ? -7.189 -1.801 32.609 1.00 86.62 172 GLN A O 1
ATOM 1327 N N . ALA A 1 173 ? -9.086 -2.905 32.086 1.00 88.00 173 ALA A N 1
ATOM 1328 C CA . ALA A 1 173 ? -8.633 -4.226 32.502 1.00 88.00 173 ALA A CA 1
ATOM 1329 C C . ALA A 1 173 ? -8.614 -5.200 31.319 1.00 88.00 173 ALA A C 1
ATOM 1331 O O . ALA A 1 173 ? -9.561 -5.264 30.540 1.00 88.00 173 ALA A O 1
ATOM 1332 N N . MET A 1 174 ? -7.554 -5.998 31.223 1.00 89.94 174 MET A N 1
ATOM 1333 C CA . MET A 1 174 ? -7.460 -7.146 30.328 1.00 89.94 174 MET A CA 1
ATOM 1334 C C . MET A 1 174 ? -7.340 -8.414 31.172 1.00 89.94 174 MET A C 1
ATOM 1336 O O . MET A 1 174 ? -6.361 -8.596 31.898 1.00 89.94 174 MET A O 1
ATOM 1340 N N . VAL A 1 175 ? -8.340 -9.287 31.069 1.00 86.81 175 VAL A N 1
ATOM 1341 C CA . VAL A 1 175 ? -8.416 -10.551 31.814 1.00 86.81 175 VAL A CA 1
ATOM 1342 C C . VAL A 1 175 ? -7.930 -11.689 30.921 1.00 86.81 175 VAL A C 1
ATOM 1344 O O . VAL A 1 175 ? -8.379 -11.819 29.784 1.00 86.81 175 VAL A O 1
ATOM 1347 N N . GLN A 1 176 ? -7.006 -12.509 31.422 1.00 83.62 176 GLN A N 1
ATOM 1348 C CA . GLN A 1 176 ? -6.497 -13.674 30.694 1.00 83.62 176 GLN A CA 1
ATOM 1349 C C . GLN A 1 176 ? -7.211 -14.964 31.135 1.00 83.62 176 GLN A C 1
ATOM 1351 O O . GLN A 1 176 ? -7.621 -15.072 32.295 1.00 83.62 176 GLN A O 1
ATOM 1356 N N . PRO A 1 177 ? -7.340 -15.977 30.256 1.00 85.81 177 PRO A N 1
ATOM 1357 C CA . PRO A 1 177 ? -7.835 -17.291 30.653 1.00 85.81 177 PRO A CA 1
ATOM 1358 C C . PRO A 1 177 ? -6.962 -17.925 31.743 1.00 85.81 177 PRO A C 1
ATOM 1360 O O . PRO A 1 177 ? -5.729 -17.931 31.652 1.00 85.81 177 PRO A O 1
ATOM 1363 N N . SER A 1 178 ? -7.598 -18.513 32.759 1.00 86.94 178 SER A N 1
ATOM 1364 C CA . SER A 1 178 ? -6.896 -19.019 33.947 1.00 86.94 178 SER A CA 1
ATOM 1365 C C . SER A 1 178 ? -5.922 -20.160 33.665 1.00 86.94 178 SER A C 1
ATOM 1367 O O . SER A 1 178 ? -4.904 -20.293 34.340 1.00 86.94 178 SER A O 1
ATOM 1369 N N . ASN A 1 179 ? -6.197 -20.958 32.638 1.00 84.81 179 ASN A N 1
ATOM 1370 C CA . ASN A 1 179 ? -5.321 -22.029 32.178 1.00 84.81 179 ASN A CA 1
ATOM 1371 C C . ASN A 1 179 ? -4.079 -21.528 31.422 1.00 84.81 179 ASN A C 1
ATOM 1373 O O . ASN A 1 179 ? -3.119 -22.283 31.302 1.00 84.81 179 ASN A O 1
ATOM 1377 N N . LEU A 1 180 ? -4.090 -20.295 30.905 1.00 76.44 180 LEU A N 1
ATOM 1378 C CA . LEU A 1 180 ? -2.965 -19.716 30.166 1.00 76.44 180 LEU A CA 1
ATOM 1379 C C . LEU A 1 180 ? -2.063 -18.864 31.057 1.00 76.44 180 LEU A C 1
ATOM 1381 O O . LEU A 1 180 ? -0.845 -18.912 30.913 1.00 76.44 180 LEU A O 1
ATOM 1385 N N . ALA A 1 181 ? -2.647 -18.087 31.970 1.00 80.75 181 ALA A N 1
ATOM 1386 C CA . ALA A 1 181 ? -1.898 -17.100 32.746 1.00 80.75 181 ALA A CA 1
ATOM 1387 C C . ALA A 1 181 ? -2.311 -17.033 34.228 1.00 80.75 181 ALA A C 1
ATOM 1389 O O . ALA A 1 181 ? -2.078 -16.017 34.887 1.00 80.75 181 ALA A O 1
ATOM 1390 N N . GLY A 1 182 ? -2.944 -18.083 34.766 1.00 89.44 182 GLY A N 1
ATOM 1391 C CA . GLY A 1 182 ? -3.535 -18.049 36.107 1.00 89.44 182 GLY A CA 1
ATOM 1392 C C . GLY A 1 182 ? -4.650 -17.002 36.214 1.00 89.44 182 GLY A C 1
ATOM 1393 O O . GLY A 1 182 ? -5.154 -16.502 35.214 1.00 89.44 182 GLY A O 1
ATOM 1394 N N . HIS A 1 183 ? -5.033 -16.619 37.430 1.00 86.56 183 HIS A N 1
ATOM 1395 C CA . HIS A 1 183 ? -6.027 -15.558 37.655 1.00 86.56 183 HIS A CA 1
ATOM 1396 C C . HIS A 1 183 ? -5.424 -14.149 37.482 1.00 86.56 183 HIS A C 1
ATOM 1398 O O . HIS A 1 183 ? -5.545 -13.304 38.367 1.00 86.56 183 HIS A O 1
ATOM 1404 N N . SER A 1 184 ? -4.712 -13.911 36.378 1.00 87.62 184 SER A N 1
ATOM 1405 C CA . SER A 1 184 ? -4.055 -12.632 36.104 1.00 87.62 184 SER A CA 1
ATOM 1406 C C . SER A 1 184 ? -4.984 -11.641 35.400 1.00 87.62 184 SER A C 1
ATOM 1408 O O . SER A 1 184 ? -5.728 -11.978 34.476 1.00 87.62 184 SER A O 1
ATOM 1410 N N . VAL A 1 185 ? -4.907 -10.385 35.847 1.00 88.69 185 VAL A N 1
ATOM 1411 C CA . VAL A 1 185 ? -5.598 -9.237 35.255 1.00 88.69 185 VAL A CA 1
ATOM 1412 C C . VAL A 1 185 ? -4.581 -8.119 35.069 1.00 88.69 185 VAL A C 1
ATOM 1414 O O . VAL A 1 185 ? -3.875 -7.750 36.007 1.00 88.69 185 VAL A O 1
ATOM 1417 N N . PHE A 1 186 ? -4.497 -7.585 33.854 1.00 87.00 186 PHE A N 1
ATOM 1418 C CA . PHE A 1 186 ? -3.634 -6.455 33.527 1.00 87.00 186 PHE A CA 1
ATOM 1419 C C . PHE A 1 186 ? -4.447 -5.167 33.550 1.00 87.00 186 PHE A C 1
ATOM 1421 O O . PHE A 1 186 ? -5.438 -5.067 32.832 1.00 87.00 186 PHE A O 1
ATOM 1428 N N . PHE A 1 187 ? -4.010 -4.176 34.328 1.00 88.81 187 PHE A N 1
ATOM 1429 C CA . PHE A 1 187 ? -4.629 -2.853 34.352 1.00 88.81 187 PHE A CA 1
ATOM 1430 C C . PHE A 1 187 ? -3.770 -1.836 33.604 1.00 88.81 187 PHE A C 1
ATOM 1432 O O . PHE A 1 187 ? -2.565 -1.736 33.840 1.00 88.81 187 PHE A O 1
ATOM 1439 N N . VAL A 1 188 ? -4.395 -1.050 32.731 1.00 85.94 188 VAL A N 1
ATOM 1440 C CA . VAL A 1 188 ? -3.751 0.038 31.986 1.00 85.94 188 VAL A CA 1
ATOM 1441 C C . VAL A 1 188 ? -4.493 1.328 32.287 1.00 85.94 188 VAL A C 1
ATOM 1443 O O . VAL A 1 188 ? -5.715 1.374 32.172 1.00 85.94 188 VAL A O 1
ATOM 1446 N N . LYS A 1 189 ? -3.773 2.384 32.676 1.00 83.56 189 LYS A N 1
ATOM 1447 C CA . LYS A 1 189 ? -4.390 3.688 32.928 1.00 83.56 189 LYS A CA 1
ATOM 1448 C C . LYS A 1 189 ? -4.951 4.249 31.618 1.00 83.56 189 LYS A C 1
ATOM 1450 O O . LYS A 1 189 ? -4.190 4.563 30.704 1.00 83.56 189 LYS A O 1
ATOM 1455 N N . ALA A 1 190 ? -6.267 4.390 31.547 1.00 70.69 190 ALA A N 1
ATOM 1456 C CA . ALA A 1 190 ? -6.964 5.103 30.496 1.00 70.69 190 ALA A CA 1
ATOM 1457 C C . ALA A 1 190 ? -6.744 6.607 30.700 1.00 70.69 190 ALA A C 1
ATOM 1459 O O . ALA A 1 190 ? -7.226 7.210 31.658 1.00 70.69 190 ALA A O 1
ATOM 1460 N N . GLY A 1 191 ? -5.960 7.220 29.821 1.00 64.19 191 GLY A N 1
ATOM 1461 C CA . GLY A 1 191 ? -5.740 8.657 29.841 1.00 64.19 191 GLY A CA 1
ATOM 1462 C C . GLY A 1 191 ? -5.070 9.132 28.563 1.00 64.19 191 GLY A C 1
ATOM 1463 O O . GLY A 1 191 ? -4.074 8.559 28.125 1.00 64.19 191 GLY A O 1
ATOM 1464 N N . ALA A 1 192 ? -5.608 10.199 27.979 1.00 53.97 192 ALA A N 1
ATOM 1465 C CA . ALA A 1 192 ? -4.914 10.943 26.942 1.00 53.97 192 ALA A CA 1
ATOM 1466 C C . ALA A 1 192 ? -3.760 11.732 27.579 1.00 53.97 192 ALA A C 1
ATOM 1468 O O . ALA A 1 192 ? -3.917 12.374 28.620 1.00 53.97 192 ALA A O 1
ATOM 1469 N N . TRP A 1 193 ? -2.582 11.688 26.959 1.00 45.62 193 TRP A N 1
ATOM 1470 C CA . TRP A 1 193 ? -1.476 12.568 27.318 1.00 45.62 193 TRP A CA 1
ATOM 1471 C C . TRP A 1 193 ? -1.890 14.023 27.059 1.00 45.62 193 TRP A C 1
ATOM 1473 O O . TRP A 1 193 ? -2.128 14.400 25.916 1.00 45.62 193 TRP A O 1
ATOM 1483 N N . ALA A 1 194 ? -1.972 14.845 28.109 1.00 53.34 194 ALA A N 1
ATOM 1484 C CA . ALA A 1 194 ? -2.464 16.224 28.013 1.00 53.34 194 ALA A CA 1
ATOM 1485 C C . ALA A 1 194 ? -1.477 17.218 27.357 1.00 53.34 194 ALA A C 1
ATOM 1487 O O . ALA A 1 194 ? -1.777 18.405 27.267 1.00 53.34 194 ALA A O 1
ATOM 1488 N N . GLY A 1 195 ? -0.301 16.766 26.898 1.00 45.84 195 GLY A N 1
ATOM 1489 C CA . GLY A 1 195 ? 0.764 17.656 26.427 1.00 45.84 195 GLY A CA 1
ATOM 1490 C C . GLY A 1 195 ? 1.332 18.549 27.543 1.00 45.84 195 GLY A C 1
ATOM 1491 O O . GLY A 1 195 ? 0.748 18.704 28.614 1.00 45.84 195 GLY A O 1
ATOM 1492 N N . ARG A 1 196 ? 2.516 19.139 27.335 1.00 48.00 196 ARG A N 1
ATOM 1493 C CA . ARG A 1 196 ? 2.985 20.232 28.204 1.00 48.00 196 ARG A CA 1
ATOM 1494 C C . ARG A 1 196 ? 2.299 21.512 27.743 1.00 48.00 196 ARG A C 1
ATOM 1496 O O . ARG A 1 196 ? 2.578 21.968 26.638 1.00 48.00 196 ARG A O 1
ATOM 1503 N N . ALA A 1 197 ? 1.450 22.100 28.582 1.00 45.03 197 ALA A N 1
ATOM 1504 C CA . ALA A 1 197 ? 1.108 23.508 28.434 1.00 45.03 197 ALA A CA 1
ATOM 1505 C C . ALA A 1 197 ? 2.414 24.310 28.541 1.00 45.03 197 ALA A C 1
ATOM 1507 O O . ALA A 1 197 ? 3.119 24.225 29.548 1.00 45.03 197 ALA A O 1
ATOM 1508 N N . ILE A 1 198 ? 2.782 24.999 27.463 1.00 45.47 198 ILE A N 1
ATOM 1509 C CA . ILE A 1 198 ? 3.902 25.938 27.456 1.00 45.47 198 ILE A CA 1
ATOM 1510 C C . ILE A 1 198 ? 3.455 27.124 28.322 1.00 45.47 198 ILE A C 1
ATOM 1512 O O . ILE A 1 198 ? 2.461 27.768 27.989 1.00 45.47 198 ILE A O 1
ATOM 1516 N N . GLN A 1 199 ? 4.132 27.331 29.455 1.00 45.59 199 GLN A N 1
ATOM 1517 C CA . GLN A 1 199 ? 4.076 28.578 30.227 1.00 45.59 199 GLN A CA 1
ATOM 1518 C C . GLN A 1 199 ? 4.951 29.640 29.570 1.00 45.59 199 GLN A C 1
ATOM 1520 O O . GLN A 1 199 ? 6.027 29.261 29.051 1.00 45.59 199 GLN A O 1
#

Radius of gyration: 31.16 Å; chains: 1; bounding box: 71×51×79 Å

pLDDT: mean 74.42, std 15.27, range [30.89, 92.88]